Protein AF-A0A6A0GVE8-F1 (afdb_monomer)

Structure (mmCIF, N/CA/C/O backbone):
data_AF-A0A6A0GVE8-F1
#
_entry.id   AF-A0A6A0GVE8-F1
#
loop_
_atom_site.group_PDB
_atom_site.id
_atom_site.type_symbol
_atom_site.label_atom_id
_atom_site.label_alt_id
_atom_site.label_comp_id
_atom_site.label_asym_id
_atom_site.label_entity_id
_atom_site.label_seq_id
_atom_site.pdbx_PDB_ins_code
_atom_site.Cartn_x
_atom_site.Cartn_y
_atom_site.Cartn_z
_atom_site.occupancy
_atom_site.B_iso_or_equiv
_atom_site.auth_seq_id
_atom_site.auth_comp_id
_atom_site.auth_asym_id
_atom_site.auth_atom_id
_atom_site.pdbx_PDB_model_num
ATOM 1 N N . MET A 1 1 ? -10.430 -0.394 -21.146 1.00 63.50 1 MET A N 1
ATOM 2 C CA . MET A 1 1 ? -11.121 -1.539 -20.518 1.00 63.50 1 MET A CA 1
ATOM 3 C C . MET A 1 1 ? -11.151 -1.246 -19.034 1.00 63.50 1 MET A C 1
ATOM 5 O O . MET A 1 1 ? -10.110 -0.854 -18.523 1.00 63.50 1 MET A O 1
ATOM 9 N N . ASN A 1 2 ? -12.315 -1.314 -18.392 1.00 85.56 2 ASN A N 1
ATOM 10 C CA . ASN A 1 2 ? -12.407 -1.019 -16.963 1.00 85.56 2 ASN A CA 1
ATOM 11 C C . ASN A 1 2 ? -11.829 -2.184 -16.153 1.00 85.56 2 ASN A C 1
ATOM 13 O O . ASN A 1 2 ? -11.811 -3.325 -16.607 1.00 85.56 2 ASN A O 1
ATOM 17 N N . GLU A 1 3 ? -11.362 -1.884 -14.952 1.00 83.44 3 GLU A N 1
ATOM 18 C CA . GLU A 1 3 ? -10.812 -2.844 -13.987 1.00 83.44 3 GLU A CA 1
ATOM 19 C C . GLU A 1 3 ? -11.806 -3.939 -13.545 1.00 83.44 3 GLU A C 1
ATOM 21 O O . GLU A 1 3 ? -11.385 -5.018 -13.136 1.00 83.44 3 GLU A O 1
ATOM 26 N N . ASP A 1 4 ? -13.111 -3.698 -13.670 1.00 88.25 4 ASP A N 1
ATOM 27 C CA . ASP A 1 4 ? -14.199 -4.641 -13.383 1.00 88.25 4 ASP A CA 1
ATOM 28 C C . ASP A 1 4 ? -14.807 -5.275 -14.647 1.00 88.25 4 ASP A C 1
ATOM 30 O O . ASP A 1 4 ? -15.838 -5.945 -14.569 1.00 88.25 4 ASP A O 1
ATOM 34 N N . ASP A 1 5 ? -14.180 -5.097 -15.818 1.00 91.88 5 ASP A N 1
ATOM 35 C CA . ASP A 1 5 ? -14.651 -5.709 -17.061 1.00 91.88 5 ASP A CA 1
ATOM 36 C C . ASP A 1 5 ? -14.617 -7.245 -16.933 1.00 91.88 5 ASP A C 1
ATOM 38 O O . ASP A 1 5 ? -13.540 -7.818 -16.734 1.00 91.88 5 ASP A O 1
ATOM 42 N N . PRO A 1 6 ? -15.755 -7.948 -17.094 1.00 93.00 6 PRO A N 1
ATOM 43 C CA . PRO A 1 6 ? -15.806 -9.403 -16.968 1.00 93.00 6 PRO A CA 1
ATOM 44 C C . PRO A 1 6 ? -14.814 -10.131 -17.878 1.00 93.00 6 PRO A C 1
ATOM 46 O O . PRO A 1 6 ? -14.305 -11.185 -17.507 1.00 93.00 6 PRO A O 1
ATOM 49 N N . ARG A 1 7 ? -14.489 -9.563 -19.047 1.00 94.81 7 ARG A N 1
ATOM 50 C CA . ARG A 1 7 ? -13.516 -10.146 -19.982 1.00 94.81 7 ARG A CA 1
ATOM 51 C C . ARG A 1 7 ? -12.092 -10.053 -19.446 1.00 94.81 7 ARG A C 1
ATOM 53 O O . ARG A 1 7 ? -11.309 -10.972 -19.658 1.00 94.81 7 ARG A O 1
ATOM 60 N N . LEU A 1 8 ? -11.762 -8.962 -18.752 1.00 91.38 8 LEU A N 1
ATOM 61 C CA . LEU A 1 8 ? -10.472 -8.803 -18.084 1.00 91.38 8 LEU A CA 1
ATOM 62 C C . LEU A 1 8 ? -10.348 -9.782 -16.916 1.00 91.38 8 LEU A C 1
ATOM 64 O O . LEU A 1 8 ? -9.334 -10.461 -16.790 1.00 91.38 8 LEU A O 1
ATOM 68 N N . ILE A 1 9 ? -11.388 -9.869 -16.087 1.00 91.94 9 ILE A N 1
ATOM 69 C CA . ILE A 1 9 ? -11.420 -10.773 -14.933 1.00 91.94 9 ILE A CA 1
ATOM 70 C C . ILE A 1 9 ? -11.254 -12.222 -15.401 1.00 91.94 9 ILE A C 1
ATOM 72 O O . ILE A 1 9 ? -10.441 -12.961 -14.847 1.00 91.94 9 ILE A O 1
ATOM 76 N N . GLU A 1 10 ? -11.971 -12.614 -16.455 1.00 93.06 10 GLU A N 1
ATOM 77 C CA . GLU A 1 10 ? -11.865 -13.956 -17.024 1.00 93.06 10 GLU A CA 1
ATOM 78 C C . GLU A 1 10 ? -10.490 -14.210 -17.648 1.00 93.06 10 GLU A C 1
ATOM 80 O O . GLU A 1 10 ? -9.906 -15.273 -17.445 1.00 93.06 10 GLU A O 1
ATOM 85 N N . TYR A 1 11 ? -9.913 -13.216 -18.331 1.00 92.44 11 TYR A N 1
ATOM 86 C CA . TYR A 1 11 ? -8.548 -13.319 -18.841 1.00 92.44 11 TYR A CA 1
ATOM 87 C C . TYR A 1 11 ? -7.542 -13.570 -17.713 1.00 92.44 11 TYR A C 1
ATOM 89 O O . TYR A 1 11 ? -6.721 -14.479 -17.834 1.00 92.44 11 TYR A O 1
ATOM 97 N N . ILE A 1 12 ? -7.627 -12.811 -16.612 1.00 90.00 12 ILE A N 1
ATOM 98 C CA . ILE A 1 12 ? -6.753 -12.982 -15.443 1.00 90.00 12 ILE A CA 1
ATOM 99 C C . ILE A 1 12 ? -6.910 -14.392 -14.868 1.00 90.00 12 ILE A C 1
ATOM 101 O O . ILE A 1 12 ? -5.903 -15.072 -14.675 1.00 90.00 12 ILE A O 1
ATOM 105 N N . ARG A 1 13 ? -8.151 -14.855 -14.659 1.00 89.38 13 ARG A N 1
ATOM 106 C CA . ARG A 1 13 ? -8.445 -16.205 -14.143 1.00 89.38 13 ARG A CA 1
ATOM 107 C C . ARG A 1 13 ? -7.852 -17.321 -14.990 1.00 89.38 13 ARG A C 1
ATOM 109 O O . ARG A 1 13 ? -7.370 -18.301 -14.440 1.00 89.38 13 ARG A O 1
ATOM 116 N N . GLN A 1 14 ? -7.918 -17.179 -16.308 1.00 89.31 14 GLN A N 1
ATOM 117 C CA . GLN A 1 14 ? -7.516 -18.234 -17.234 1.00 89.31 14 GLN A CA 1
ATOM 118 C C . GLN A 1 14 ? -6.023 -18.207 -17.588 1.00 89.31 14 GLN A C 1
ATOM 120 O O . GLN A 1 14 ? -5.474 -19.247 -17.941 1.00 89.31 14 GLN A O 1
ATOM 125 N N . HIS A 1 15 ? -5.372 -17.038 -17.537 1.00 87.62 15 HIS A N 1
ATOM 126 C CA . HIS A 1 15 ? -4.042 -16.850 -18.138 1.00 87.62 15 HIS A CA 1
ATOM 127 C C . HIS A 1 15 ? -2.993 -16.231 -17.211 1.00 87.62 15 HIS A C 1
ATOM 129 O O . HIS A 1 15 ? -1.830 -16.162 -17.606 1.00 87.62 15 HIS A O 1
ATOM 135 N N . VAL A 1 16 ? -3.375 -15.723 -16.035 1.00 86.25 16 VAL A N 1
ATOM 136 C CA . VAL A 1 16 ? -2.458 -14.977 -15.154 1.00 86.25 16 VAL A CA 1
ATOM 137 C C . VAL A 1 16 ? -2.326 -15.635 -13.788 1.00 86.25 16 VAL A C 1
ATOM 139 O O . VAL A 1 16 ? -1.211 -15.784 -13.298 1.00 86.25 16 VAL A O 1
ATOM 142 N N . ILE A 1 17 ? -3.438 -16.033 -13.168 1.00 84.06 17 ILE A N 1
ATOM 143 C CA . ILE A 1 17 ? -3.407 -16.727 -11.877 1.00 84.06 17 ILE A CA 1
ATOM 144 C C . ILE A 1 17 ? -3.405 -18.243 -12.081 1.00 84.06 17 ILE A C 1
ATOM 146 O O . ILE A 1 17 ? -4.108 -18.771 -12.939 1.00 84.06 17 ILE A O 1
ATOM 150 N N . VAL A 1 18 ? -2.625 -18.943 -11.262 1.00 79.19 18 VAL A N 1
ATOM 151 C CA . VAL A 1 18 ? -2.614 -20.408 -11.185 1.00 79.19 18 VAL A CA 1
ATOM 152 C C . VAL A 1 18 ? -3.269 -20.795 -9.858 1.00 79.19 18 VAL A C 1
ATOM 154 O O . VAL A 1 18 ? -2.980 -20.149 -8.845 1.00 79.19 18 VAL A O 1
ATOM 157 N N . PRO A 1 19 ? -4.167 -21.798 -9.823 1.00 74.31 19 PRO A N 1
ATOM 158 C CA . PRO A 1 19 ? -4.738 -22.256 -8.564 1.00 74.31 19 PRO A CA 1
ATOM 159 C C . PRO A 1 19 ? -3.627 -22.701 -7.601 1.00 74.31 19 PRO A C 1
ATOM 161 O O . PRO A 1 19 ? -2.597 -23.217 -8.046 1.00 74.31 19 PRO A O 1
ATOM 164 N N . PRO A 1 20 ? -3.820 -22.517 -6.284 1.00 71.94 20 PRO A N 1
ATOM 165 C CA . PRO A 1 20 ? -2.853 -22.984 -5.305 1.00 71.94 20 PRO A CA 1
ATOM 166 C C . PRO A 1 20 ? -2.651 -24.494 -5.443 1.00 71.94 20 PRO A C 1
ATOM 168 O O . PRO A 1 20 ? -3.568 -25.228 -5.822 1.00 71.94 20 PRO A O 1
ATOM 171 N N . SER A 1 21 ? -1.444 -24.955 -5.114 1.00 76.94 21 SER A N 1
ATOM 172 C CA . SER A 1 21 ? -1.148 -26.385 -5.083 1.00 76.94 21 SER A CA 1
ATOM 173 C C . SER A 1 21 ? -2.124 -27.116 -4.160 1.00 76.94 21 SER A C 1
ATOM 175 O O . SER A 1 21 ? -2.452 -26.632 -3.076 1.00 76.94 21 SER A O 1
ATOM 177 N N . THR A 1 22 ? -2.569 -28.297 -4.582 1.00 82.38 22 THR A N 1
ATOM 178 C CA . THR A 1 22 ? -3.347 -29.210 -3.735 1.00 82.38 22 THR A CA 1
ATOM 179 C C . THR A 1 22 ? -2.470 -29.990 -2.759 1.00 82.38 22 THR A C 1
ATOM 181 O O . THR A 1 22 ? -2.993 -30.627 -1.847 1.00 82.38 22 THR A O 1
ATOM 184 N N . GLU A 1 23 ? -1.150 -29.961 -2.950 1.00 80.56 23 GLU A N 1
ATOM 185 C CA . GLU A 1 23 ? -0.201 -30.611 -2.053 1.00 80.56 23 GLU A CA 1
ATOM 186 C C . GLU A 1 23 ? -0.097 -29.866 -0.715 1.00 80.56 23 GLU A C 1
ATOM 188 O O . GLU A 1 23 ? -0.206 -28.635 -0.675 1.00 80.56 23 GLU A O 1
ATOM 193 N N . PRO A 1 24 ? 0.174 -30.576 0.395 1.00 73.19 24 PRO A N 1
ATOM 194 C CA . PRO A 1 24 ? 0.453 -29.936 1.670 1.00 73.19 24 PRO A CA 1
ATOM 195 C C . PRO A 1 24 ? 1.626 -28.960 1.549 1.00 73.19 24 PRO A C 1
ATOM 197 O O . PRO A 1 24 ? 2.700 -29.309 1.053 1.00 73.19 24 PRO A O 1
ATOM 200 N N . TYR A 1 25 ? 1.450 -27.739 2.055 1.00 61.31 25 TYR A N 1
ATOM 201 C CA . TYR A 1 25 ? 2.545 -26.780 2.128 1.00 61.31 25 TYR A CA 1
ATOM 202 C C . TYR A 1 25 ? 3.686 -27.352 2.983 1.00 61.31 25 TYR A C 1
ATOM 204 O O . TYR A 1 25 ? 3.530 -27.575 4.185 1.00 61.31 25 TYR A O 1
ATOM 212 N N . ASN A 1 26 ? 4.862 -27.556 2.386 1.00 63.25 26 ASN A N 1
ATOM 213 C CA . ASN A 1 26 ? 6.055 -27.980 3.115 1.00 63.25 26 ASN A CA 1
ATOM 214 C C . ASN A 1 26 ? 6.689 -26.780 3.845 1.00 63.25 26 ASN A C 1
ATOM 216 O O . ASN A 1 26 ? 7.700 -26.228 3.406 1.00 63.25 26 ASN A O 1
ATOM 220 N N . LEU A 1 27 ? 6.043 -26.326 4.926 1.00 61.88 27 LEU A N 1
ATOM 221 C CA . LEU A 1 27 ? 6.413 -25.144 5.726 1.00 61.88 27 LEU A CA 1
ATOM 222 C C . LEU A 1 27 ? 7.584 -25.370 6.705 1.00 61.88 27 LEU A C 1
ATOM 224 O O . LEU A 1 27 ? 7.927 -24.469 7.467 1.00 61.88 27 LEU A O 1
ATOM 228 N N . TYR A 1 28 ? 8.227 -26.542 6.683 1.00 54.41 28 TYR A N 1
ATOM 229 C CA . TYR A 1 28 ? 9.218 -26.946 7.691 1.00 54.41 28 TYR A CA 1
ATOM 230 C C . TYR A 1 28 ? 10.496 -26.090 7.728 1.00 54.41 28 TYR A C 1
ATOM 232 O O . TYR A 1 28 ? 11.111 -25.967 8.784 1.00 54.41 28 TYR A O 1
ATOM 240 N N . TYR A 1 29 ? 10.890 -25.476 6.608 1.00 51.97 29 TYR A N 1
ATOM 241 C CA . TYR A 1 29 ? 12.151 -24.728 6.497 1.00 51.97 29 TYR A CA 1
ATOM 242 C C . TYR A 1 29 ? 12.061 -23.247 6.916 1.00 51.97 29 TYR A C 1
ATOM 244 O O . TYR A 1 29 ? 13.090 -22.587 7.015 1.00 51.97 29 TYR A O 1
ATOM 252 N N . GLY A 1 30 ? 10.860 -22.724 7.199 1.00 49.97 30 GLY A N 1
ATOM 253 C CA . GLY A 1 30 ? 10.627 -21.284 7.399 1.00 49.97 30 GLY A CA 1
ATOM 254 C C . GLY A 1 30 ? 10.216 -20.853 8.808 1.00 49.97 30 GLY A C 1
ATOM 255 O O . GLY A 1 30 ? 10.004 -19.668 9.025 1.00 49.97 30 GLY A O 1
ATOM 256 N N . VAL A 1 31 ? 10.100 -21.771 9.776 1.00 52.31 31 VAL A N 1
ATOM 257 C CA . VAL A 1 31 ? 9.462 -21.484 11.084 1.00 52.31 31 VAL A CA 1
ATOM 258 C C . VAL A 1 31 ? 10.181 -20.385 11.891 1.00 52.31 31 VAL A C 1
ATOM 260 O O . VAL A 1 31 ? 9.562 -19.762 12.743 1.00 52.31 31 VAL A O 1
ATOM 263 N N . ASN A 1 32 ? 11.458 -20.099 11.601 1.00 54.12 32 ASN A N 1
ATOM 264 C CA . ASN A 1 32 ? 12.255 -19.081 12.303 1.00 54.12 32 ASN A CA 1
ATOM 265 C C . ASN A 1 32 ? 13.018 -18.119 11.371 1.00 54.12 32 ASN A C 1
ATOM 267 O O . ASN A 1 32 ? 13.915 -17.411 11.833 1.00 54.12 32 ASN A O 1
ATOM 271 N N . HIS A 1 33 ? 12.722 -18.109 10.070 1.00 58.03 33 HIS A N 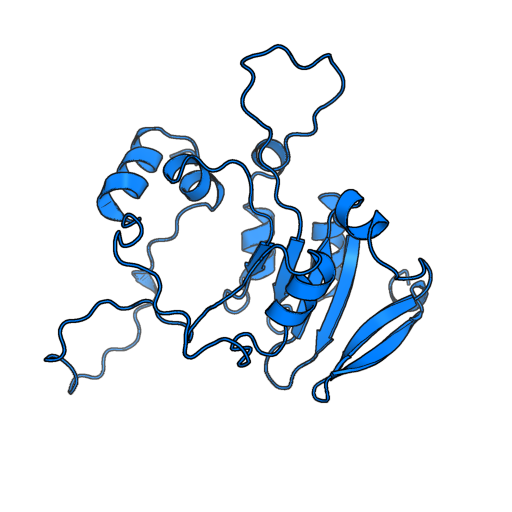1
ATOM 272 C CA . HIS A 1 33 ? 13.419 -17.246 9.117 1.00 58.03 33 HIS A CA 1
ATOM 273 C C . HIS A 1 33 ? 12.441 -16.233 8.534 1.00 58.03 33 HIS A C 1
ATOM 275 O O . HIS A 1 33 ? 11.507 -16.617 7.840 1.00 58.03 33 HIS A O 1
ATOM 281 N N . ASP A 1 34 ? 12.664 -14.953 8.842 1.00 57.09 34 ASP A N 1
ATOM 282 C CA . ASP A 1 34 ? 11.950 -13.841 8.221 1.00 57.09 34 ASP A CA 1
ATOM 283 C C . ASP A 1 34 ? 12.699 -13.416 6.948 1.00 57.09 34 ASP A C 1
ATOM 285 O O . ASP A 1 34 ? 13.815 -12.901 7.052 1.00 57.09 34 ASP A O 1
ATOM 289 N N . PRO A 1 35 ? 12.102 -13.630 5.769 1.00 60.34 35 PRO A N 1
ATOM 290 C CA . PRO A 1 35 ? 12.711 -13.362 4.472 1.00 60.34 35 PRO A CA 1
ATOM 291 C C . PRO A 1 35 ? 12.422 -11.943 3.957 1.00 60.34 35 PRO A C 1
ATOM 293 O O . PRO A 1 35 ? 12.909 -11.570 2.897 1.00 60.34 35 PRO A O 1
ATOM 296 N N . SER A 1 36 ? 11.614 -11.161 4.681 1.00 59.19 36 SER A N 1
ATOM 297 C CA . SER A 1 36 ? 11.093 -9.847 4.270 1.00 59.19 36 SER A CA 1
ATOM 298 C C . SER A 1 36 ? 11.803 -8.668 4.945 1.00 59.19 36 SER A C 1
ATOM 300 O O . SER A 1 36 ? 11.215 -7.607 5.132 1.00 59.19 36 SER A O 1
ATOM 302 N N . ASP A 1 37 ? 13.038 -8.891 5.403 1.00 65.81 37 ASP A N 1
ATOM 303 C CA . ASP A 1 37 ? 13.864 -7.899 6.111 1.00 65.81 37 ASP A CA 1
ATOM 304 C C . ASP A 1 37 ? 13.135 -7.191 7.286 1.00 65.81 37 ASP A C 1
ATOM 306 O O . ASP A 1 37 ? 13.382 -6.034 7.626 1.00 65.81 37 ASP A O 1
ATOM 310 N N . GLY A 1 38 ? 12.217 -7.893 7.966 1.00 61.31 38 GLY A N 1
ATOM 311 C CA . GLY A 1 38 ? 11.500 -7.383 9.140 1.00 61.31 38 GLY A CA 1
ATOM 312 C C . GLY A 1 38 ? 10.053 -6.950 8.911 1.00 61.31 38 GLY A C 1
ATOM 313 O O . GLY A 1 38 ? 9.351 -6.749 9.905 1.00 61.31 38 GLY A O 1
ATOM 314 N N . GLN A 1 39 ? 9.581 -6.834 7.664 1.00 66.19 39 GLN A N 1
ATOM 315 C CA . GLN A 1 39 ? 8.197 -6.436 7.371 1.00 66.19 39 GLN A CA 1
ATOM 316 C C . GLN A 1 39 ? 7.206 -7.437 7.980 1.00 66.19 39 GLN A C 1
ATOM 318 O O . GLN A 1 39 ? 6.334 -7.061 8.761 1.00 66.19 39 GLN A O 1
ATOM 323 N N . SER A 1 40 ? 7.402 -8.731 7.719 1.00 67.25 40 SER A N 1
ATOM 324 C CA . SER A 1 40 ? 6.522 -9.814 8.180 1.00 67.25 40 SER A CA 1
ATOM 325 C C . SER A 1 40 ? 6.430 -9.895 9.704 1.00 67.25 40 SER A C 1
ATOM 327 O O . SER A 1 40 ? 5.344 -10.114 10.231 1.00 67.25 40 SER A O 1
ATOM 329 N N . LYS A 1 41 ? 7.523 -9.631 10.437 1.00 69.94 41 LYS A N 1
ATOM 330 C CA . LYS A 1 41 ? 7.514 -9.627 11.914 1.00 69.94 41 LYS A CA 1
ATOM 331 C C . LYS A 1 41 ? 6.567 -8.586 12.498 1.00 69.94 41 LYS A C 1
ATOM 333 O O . LYS A 1 41 ? 5.850 -8.879 13.452 1.00 69.94 41 LYS A O 1
ATOM 338 N N . VAL A 1 42 ? 6.547 -7.382 11.927 1.00 68.19 42 VAL A N 1
ATOM 339 C CA . VAL A 1 42 ? 5.631 -6.322 12.373 1.00 68.19 42 VAL A CA 1
ATOM 340 C C . VAL A 1 42 ? 4.187 -6.753 12.185 1.00 68.19 42 VAL A C 1
ATOM 342 O O . VAL A 1 42 ? 3.350 -6.522 13.058 1.00 68.19 42 VAL A O 1
ATOM 345 N N . ILE A 1 43 ? 3.887 -7.374 11.045 1.00 68.12 43 ILE A N 1
ATOM 346 C CA . ILE A 1 43 ? 2.526 -7.798 10.733 1.00 68.12 43 ILE A CA 1
ATOM 347 C C . ILE A 1 43 ? 2.107 -8.977 11.607 1.00 68.12 43 ILE A C 1
ATOM 349 O O . ILE A 1 43 ? 0.982 -8.979 12.103 1.00 68.12 43 ILE A O 1
ATOM 353 N N . ASP A 1 44 ? 3.001 -9.930 11.869 1.00 67.69 44 ASP A N 1
ATOM 354 C CA . ASP A 1 44 ? 2.748 -11.040 12.791 1.00 67.69 44 ASP A CA 1
ATOM 355 C C . ASP A 1 44 ? 2.389 -10.530 14.196 1.00 67.69 44 ASP A C 1
ATOM 357 O O . ASP A 1 44 ? 1.440 -11.025 14.811 1.00 67.69 44 ASP A O 1
ATOM 361 N N . GLU A 1 45 ? 3.086 -9.502 14.695 1.00 66.56 45 GLU A N 1
ATOM 362 C CA . GLU A 1 45 ? 2.748 -8.847 15.964 1.00 66.56 45 GLU A CA 1
ATOM 363 C C . GLU A 1 45 ? 1.398 -8.117 15.898 1.00 66.56 45 GLU A C 1
ATOM 365 O O . GLU A 1 45 ? 0.566 -8.255 16.800 1.00 66.56 45 GLU A O 1
ATOM 370 N N . LEU A 1 46 ? 1.156 -7.362 14.822 1.00 63.91 46 LEU A N 1
ATOM 371 C CA . LEU A 1 46 ? -0.056 -6.563 14.629 1.00 63.91 46 LEU A CA 1
ATOM 372 C C . LEU A 1 46 ? -1.316 -7.433 14.497 1.00 63.91 46 LEU A C 1
ATOM 374 O O . LEU A 1 46 ? -2.377 -7.092 15.023 1.00 63.91 46 LEU A O 1
ATOM 378 N N . LEU A 1 47 ? -1.198 -8.571 13.815 1.00 64.31 47 LEU A N 1
ATOM 379 C CA . LEU A 1 47 ? -2.285 -9.517 13.568 1.00 64.31 47 LEU A CA 1
ATOM 380 C C . LEU A 1 47 ? -2.352 -10.624 14.632 1.00 64.31 47 LEU A C 1
ATOM 382 O O . LEU A 1 47 ? -3.134 -11.567 14.489 1.00 64.31 47 LEU A O 1
ATOM 386 N N . ASN A 1 48 ? -1.588 -10.501 15.726 1.00 61.56 48 ASN A N 1
ATOM 387 C CA . ASN A 1 48 ? -1.577 -11.430 16.858 1.00 61.56 48 ASN A CA 1
ATOM 388 C C . ASN A 1 48 ? -1.338 -12.888 16.412 1.00 61.56 48 ASN A C 1
ATOM 390 O O . ASN A 1 48 ? -2.077 -13.797 16.801 1.00 61.56 48 ASN A O 1
ATOM 394 N N . HIS A 1 49 ? -0.337 -13.091 15.552 1.00 55.50 49 HIS A N 1
ATOM 395 C CA . HIS A 1 49 ? 0.075 -14.383 14.991 1.00 55.50 49 HIS A CA 1
ATOM 396 C C . HIS A 1 49 ? -1.033 -15.145 14.241 1.00 55.50 49 HIS A C 1
ATOM 398 O O . HIS A 1 49 ? -0.970 -16.365 14.101 1.00 55.50 49 HIS A O 1
ATOM 404 N N . LYS A 1 50 ? -2.085 -14.450 13.785 1.00 41.06 50 LYS A N 1
ATOM 405 C CA . LYS A 1 50 ? -3.182 -15.066 13.016 1.00 41.06 50 LYS A CA 1
ATOM 406 C C . LYS A 1 50 ? -2.876 -15.207 11.532 1.00 41.06 50 LYS A C 1
ATOM 408 O O . LYS A 1 50 ? -3.588 -15.931 10.842 1.00 41.06 50 LYS A O 1
ATOM 413 N N . VAL A 1 51 ? -1.852 -14.512 11.051 1.00 40.88 51 VAL A N 1
ATOM 414 C CA . VAL A 1 51 ? -1.376 -14.607 9.677 1.00 40.88 51 VAL A CA 1
ATOM 415 C C . VAL A 1 51 ? 0.064 -15.088 9.731 1.00 40.88 51 VAL A C 1
ATOM 417 O O . VAL A 1 51 ? 0.807 -14.682 10.614 1.00 40.88 51 VAL A O 1
ATOM 420 N N . VAL A 1 52 ? 0.409 -16.020 8.848 1.00 39.16 52 VAL A N 1
ATOM 421 C CA . VAL A 1 52 ? 1.769 -16.535 8.684 1.00 39.16 52 VAL A CA 1
ATOM 422 C C . VAL A 1 52 ? 2.232 -16.053 7.321 1.00 39.16 52 VAL A C 1
ATOM 424 O O . VAL A 1 52 ? 1.753 -16.547 6.299 1.00 39.16 52 VAL A O 1
ATOM 427 N N . PHE A 1 53 ? 3.136 -15.078 7.292 1.00 38.06 53 PHE A N 1
ATOM 428 C CA . PHE A 1 53 ? 3.760 -14.641 6.048 1.00 38.06 53 PHE A CA 1
ATOM 429 C C . PHE A 1 53 ? 5.003 -15.489 5.795 1.00 38.06 53 PHE A C 1
ATOM 431 O O . PHE A 1 53 ? 6.004 -15.383 6.498 1.00 38.06 53 PHE A O 1
ATOM 438 N N . ARG A 1 54 ? 4.936 -16.362 4.786 1.00 42.75 54 ARG A N 1
ATOM 439 C CA . ARG A 1 54 ? 6.092 -17.113 4.287 1.00 42.75 54 ARG A CA 1
ATOM 440 C C . ARG A 1 54 ? 6.328 -16.727 2.835 1.00 42.75 54 ARG A C 1
ATOM 442 O O . ARG A 1 54 ? 5.497 -17.030 1.986 1.00 42.75 54 ARG A O 1
ATOM 449 N N . ASN A 1 55 ? 7.461 -16.098 2.557 1.00 39.72 55 ASN A N 1
ATOM 450 C CA . ASN A 1 55 ? 7.904 -15.805 1.198 1.00 39.72 55 ASN A CA 1
ATOM 451 C C . ASN A 1 55 ? 9.355 -16.273 1.031 1.00 39.72 55 ASN A C 1
ATOM 453 O O . ASN A 1 55 ? 10.204 -15.869 1.798 1.00 39.72 55 ASN A O 1
ATOM 457 N N . GLU A 1 56 ? 9.686 -17.126 0.072 1.00 39.28 56 GLU A N 1
ATOM 458 C CA . GLU A 1 56 ? 11.087 -17.496 -0.175 1.00 39.28 56 GLU A CA 1
ATOM 459 C C . GLU A 1 56 ? 11.582 -16.770 -1.431 1.00 39.28 56 GLU A C 1
ATOM 461 O O . GLU A 1 56 ? 11.379 -17.266 -2.531 1.00 39.28 56 GLU A O 1
ATOM 466 N N . ASN A 1 57 ? 12.258 -15.624 -1.254 1.00 42.09 57 ASN A N 1
ATOM 467 C CA . ASN A 1 57 ? 12.879 -14.800 -2.307 1.00 42.09 57 ASN A CA 1
ATOM 468 C C . ASN A 1 57 ? 11.943 -14.276 -3.430 1.00 42.09 57 ASN A C 1
ATOM 470 O O . ASN A 1 57 ? 10.906 -14.827 -3.774 1.00 42.09 57 ASN A O 1
ATOM 474 N N . ILE A 1 58 ? 12.348 -13.160 -4.039 1.00 44.72 58 ILE A N 1
ATOM 475 C CA . ILE A 1 58 ? 11.574 -12.295 -4.957 1.00 44.72 58 ILE A CA 1
ATOM 476 C C . ILE A 1 58 ? 11.275 -12.863 -6.368 1.00 44.72 58 ILE A C 1
ATOM 478 O O . ILE A 1 58 ? 11.097 -12.102 -7.318 1.00 44.72 58 ILE A O 1
ATOM 482 N N . ARG A 1 59 ? 11.191 -14.187 -6.560 1.00 39.12 59 ARG A N 1
ATOM 483 C CA . ARG A 1 59 ? 10.841 -14.770 -7.871 1.00 39.12 59 ARG A CA 1
ATOM 484 C C . ARG A 1 59 ? 10.075 -16.086 -7.734 1.00 39.12 59 ARG A C 1
ATOM 486 O O . ARG A 1 59 ? 10.644 -17.117 -7.394 1.00 39.12 59 ARG A O 1
ATOM 493 N N . GLY A 1 60 ? 8.777 -16.048 -8.029 1.00 32.91 60 GLY A N 1
ATOM 494 C CA . GLY A 1 60 ? 7.952 -17.243 -8.186 1.00 32.91 60 GLY A CA 1
ATOM 495 C C . GLY A 1 60 ? 8.122 -17.824 -9.584 1.00 32.91 60 GLY A C 1
ATOM 496 O O . GLY A 1 60 ? 7.352 -17.489 -10.476 1.00 32.91 60 GLY A O 1
ATOM 497 N N . ASP A 1 61 ? 9.114 -18.691 -9.761 1.00 32.75 61 ASP A N 1
ATOM 498 C CA . ASP A 1 61 ? 9.337 -19.417 -11.008 1.00 32.75 61 ASP A CA 1
ATOM 499 C C . ASP A 1 61 ? 9.146 -20.928 -10.783 1.00 32.75 61 ASP A C 1
ATOM 501 O O . ASP A 1 61 ? 9.900 -21.561 -10.043 1.00 32.75 61 ASP A O 1
ATOM 505 N N . ILE A 1 62 ? 8.157 -21.534 -11.448 1.00 28.58 62 ILE A N 1
ATOM 506 C CA . ILE A 1 62 ? 8.098 -22.993 -11.629 1.00 28.58 62 ILE A CA 1
ATOM 507 C C . ILE A 1 62 ? 8.803 -23.298 -12.955 1.00 28.58 62 ILE A C 1
ATOM 509 O O . ILE A 1 62 ? 8.174 -23.273 -14.011 1.00 28.58 62 ILE A O 1
ATOM 513 N N . PHE A 1 63 ? 10.107 -23.587 -12.914 1.00 33.09 63 PHE A N 1
ATOM 514 C CA . PHE A 1 63 ? 10.847 -24.083 -14.079 1.00 33.09 63 PHE A CA 1
ATOM 515 C C . PHE A 1 63 ? 11.325 -25.518 -13.875 1.00 33.09 63 PHE A C 1
ATOM 517 O O . PHE A 1 63 ? 11.869 -25.889 -12.834 1.00 33.09 63 PHE A O 1
ATOM 524 N N . HIS A 1 64 ? 11.155 -26.325 -14.922 1.00 27.64 64 HIS A N 1
ATOM 525 C CA . HIS A 1 64 ? 11.841 -27.601 -15.060 1.00 27.64 64 HIS A CA 1
ATOM 526 C C . HIS A 1 64 ? 13.347 -27.333 -15.226 1.00 27.64 64 HIS A C 1
ATOM 528 O O . HIS A 1 64 ? 13.757 -26.493 -16.023 1.00 27.64 64 HIS A O 1
ATOM 534 N N . SER A 1 65 ? 14.168 -28.045 -14.456 1.00 33.25 65 SER A N 1
ATOM 535 C CA . SER A 1 65 ? 15.570 -27.729 -14.140 1.00 33.25 65 SER A CA 1
ATOM 536 C C . SER A 1 65 ? 16.604 -27.898 -15.274 1.00 33.25 65 SER A C 1
ATOM 538 O O . SER A 1 65 ? 17.704 -28.379 -15.010 1.00 33.25 65 SER A O 1
ATOM 540 N N . HIS A 1 66 ? 16.290 -27.573 -16.529 1.00 34.53 66 HIS A N 1
ATOM 541 C CA . HIS A 1 66 ? 17.202 -27.818 -17.659 1.00 34.53 66 HIS A CA 1
ATOM 542 C C . HIS A 1 66 ? 17.407 -26.644 -18.622 1.00 34.53 66 HIS A C 1
ATOM 544 O O . HIS A 1 66 ? 17.891 -26.863 -19.724 1.00 34.53 66 HIS A O 1
ATOM 550 N N . GLU A 1 67 ? 17.141 -25.403 -18.221 1.00 38.84 67 GLU A N 1
ATOM 551 C CA . GLU A 1 67 ? 17.540 -24.238 -19.025 1.00 38.84 67 GLU A CA 1
ATOM 552 C C . GLU A 1 67 ? 18.086 -23.119 -18.141 1.00 38.84 67 GLU A C 1
ATOM 554 O O . GLU A 1 67 ? 17.458 -22.093 -17.909 1.00 38.84 67 GLU A O 1
ATOM 559 N N . TYR A 1 68 ? 19.295 -23.324 -17.629 1.00 38.53 68 TYR A N 1
ATOM 560 C CA . TYR A 1 68 ? 20.119 -22.226 -17.142 1.00 38.53 68 TYR A CA 1
ATOM 561 C C . TYR A 1 68 ? 21.527 -22.444 -17.666 1.00 38.53 68 TYR A C 1
ATOM 563 O O . TYR A 1 68 ? 22.229 -23.321 -17.184 1.00 38.53 68 TYR A O 1
ATOM 571 N N . TYR A 1 69 ? 21.880 -21.720 -18.725 1.00 38.19 69 TYR A N 1
ATOM 572 C CA . TYR A 1 69 ? 23.140 -20.998 -18.924 1.00 38.19 69 TYR A CA 1
ATOM 573 C C . TYR A 1 69 ? 23.166 -20.503 -20.377 1.00 38.19 69 TYR A C 1
ATOM 575 O O . TYR A 1 69 ? 22.848 -21.259 -21.289 1.00 38.19 69 TYR A O 1
ATOM 583 N N . TYR A 1 70 ? 23.582 -19.244 -20.562 1.00 38.03 70 TYR A N 1
ATOM 584 C CA . TYR A 1 70 ? 23.547 -18.450 -21.804 1.00 38.03 70 TYR A CA 1
ATOM 585 C C . TYR A 1 70 ? 22.119 -17.961 -22.121 1.00 38.03 70 TYR A C 1
ATOM 587 O O . TYR A 1 70 ? 21.206 -18.750 -22.281 1.00 38.03 70 TYR A O 1
ATOM 595 N N . ILE A 1 71 ? 21.811 -16.667 -22.209 1.00 39.25 71 ILE A N 1
ATOM 596 C CA . ILE A 1 71 ? 22.390 -15.645 -23.091 1.00 39.25 71 ILE A CA 1
ATOM 597 C C . ILE A 1 71 ? 22.039 -14.258 -22.506 1.00 39.25 71 ILE A C 1
ATOM 599 O O . ILE A 1 71 ? 20.952 -14.067 -21.964 1.00 39.25 71 ILE A O 1
ATOM 603 N N . GLY A 1 72 ? 22.944 -13.282 -22.630 1.00 42.84 72 GLY A N 1
ATOM 604 C CA . GLY A 1 72 ? 22.710 -11.892 -22.234 1.00 42.84 72 GLY A CA 1
ATOM 605 C C . GLY A 1 72 ? 21.632 -11.201 -23.072 1.00 42.84 72 GLY A C 1
ATOM 606 O O . GLY A 1 72 ? 21.923 -10.697 -24.154 1.00 42.84 72 GLY A O 1
ATOM 607 N N . TYR A 1 73 ? 20.414 -11.129 -22.540 1.00 43.00 73 TYR A N 1
ATOM 608 C CA . TYR A 1 73 ? 19.381 -10.211 -23.010 1.00 43.00 73 TYR A CA 1
ATOM 609 C C . TYR A 1 73 ? 19.345 -8.968 -22.107 1.00 43.00 73 TYR A C 1
ATOM 611 O O . TYR A 1 73 ? 19.383 -9.112 -20.883 1.00 43.00 73 TYR A O 1
ATOM 619 N N . PRO A 1 74 ? 19.268 -7.748 -22.669 1.00 40.34 74 PRO A N 1
ATOM 620 C CA . PRO A 1 74 ? 18.853 -6.589 -21.891 1.00 40.34 74 PRO A CA 1
ATOM 621 C C . PRO A 1 74 ? 17.441 -6.884 -21.374 1.00 40.34 74 PRO A C 1
ATOM 623 O O . PRO A 1 74 ? 16.596 -7.324 -22.153 1.00 40.34 74 PRO A O 1
ATOM 626 N N . TRP A 1 75 ? 17.197 -6.709 -20.073 1.00 43.03 75 TRP A N 1
ATOM 627 C CA . TRP A 1 75 ? 15.864 -6.851 -19.488 1.00 43.03 75 TRP A CA 1
ATOM 628 C C . TRP A 1 75 ? 14.936 -5.836 -20.149 1.00 43.03 75 TRP A C 1
ATOM 630 O O . TRP A 1 75 ? 14.878 -4.671 -19.759 1.00 43.03 75 TRP A O 1
ATOM 640 N N . ASP A 1 76 ? 14.254 -6.268 -21.202 1.00 43.66 76 ASP A N 1
ATOM 641 C CA . ASP A 1 76 ? 13.236 -5.485 -21.864 1.00 43.66 76 ASP A CA 1
ATOM 642 C C . ASP A 1 76 ? 12.009 -5.444 -20.948 1.00 43.66 76 ASP A C 1
ATOM 644 O O . ASP A 1 76 ? 11.080 -6.245 -21.049 1.00 43.66 76 ASP A O 1
ATOM 648 N N . LEU A 1 77 ? 12.032 -4.512 -19.994 1.00 46.56 77 LEU A N 1
ATOM 649 C CA . LEU A 1 77 ? 10.911 -4.204 -19.107 1.00 46.56 77 LEU A CA 1
ATOM 650 C C . LEU A 1 77 ? 9.653 -3.766 -19.889 1.00 46.56 77 LEU A C 1
ATOM 652 O O . LEU A 1 77 ? 8.591 -3.631 -19.285 1.00 46.56 77 LEU A O 1
ATOM 656 N N . SER A 1 78 ? 9.720 -3.592 -21.220 1.00 48.03 78 SER A N 1
ATOM 657 C CA . SER A 1 78 ? 8.556 -3.277 -22.059 1.00 48.03 78 SER A CA 1
ATOM 658 C C . SER A 1 78 ? 7.526 -4.414 -22.172 1.00 48.03 78 SER A C 1
ATOM 660 O O . SER A 1 78 ? 6.442 -4.198 -22.714 1.00 48.03 78 SER A O 1
ATOM 662 N N . ILE A 1 79 ? 7.811 -5.603 -21.620 1.00 53.06 79 ILE A N 1
ATOM 663 C CA . ILE A 1 79 ? 6.948 -6.796 -21.728 1.00 53.06 79 ILE A CA 1
ATOM 664 C C . ILE A 1 79 ? 6.246 -7.149 -20.394 1.00 53.06 79 ILE A C 1
ATOM 666 O O . ILE A 1 79 ? 5.537 -8.153 -20.302 1.00 53.06 79 ILE A O 1
ATOM 670 N N . ALA A 1 80 ? 6.372 -6.332 -19.342 1.00 60.50 80 ALA A N 1
ATOM 671 C CA . ALA A 1 80 ? 5.642 -6.580 -18.096 1.00 60.50 80 ALA A CA 1
ATOM 672 C C . ALA A 1 80 ? 4.129 -6.349 -18.289 1.00 60.50 80 ALA A C 1
ATOM 674 O O . ALA A 1 80 ? 3.667 -5.232 -18.529 1.00 60.50 80 ALA A O 1
ATOM 675 N N . LYS A 1 81 ? 3.328 -7.417 -18.180 1.00 71.44 81 LYS A N 1
ATOM 676 C CA . LYS A 1 81 ? 1.862 -7.315 -18.170 1.00 71.44 81 LYS A CA 1
ATOM 677 C C . LYS A 1 81 ? 1.391 -6.888 -16.780 1.00 71.44 81 LYS A C 1
ATOM 679 O O . LYS A 1 81 ? 1.335 -7.709 -15.870 1.00 71.44 81 LYS A O 1
ATOM 684 N N . CYS A 1 82 ? 1.019 -5.622 -16.633 1.00 79.38 82 CYS A N 1
ATOM 685 C CA . CYS A 1 82 ? 0.457 -5.095 -15.391 1.00 79.38 82 CYS A CA 1
ATOM 686 C C . CYS A 1 82 ? -1.075 -5.156 -15.413 1.00 79.38 82 CYS A C 1
ATOM 688 O O . CYS A 1 82 ? -1.707 -4.734 -16.383 1.00 79.38 82 CYS A O 1
ATOM 690 N N . PHE A 1 83 ? -1.672 -5.627 -14.320 1.00 86.62 83 PHE A N 1
ATOM 691 C CA . PHE A 1 83 ? -3.121 -5.626 -14.118 1.00 86.62 83 PHE A CA 1
ATOM 692 C C . PHE A 1 83 ? -3.471 -4.897 -12.816 1.00 86.62 83 PHE A C 1
ATOM 694 O O . PHE A 1 83 ? -2.701 -4.984 -11.857 1.00 86.62 83 PHE A O 1
ATOM 701 N N . PRO A 1 84 ? -4.613 -4.188 -12.748 1.00 89.25 84 PRO A N 1
ATOM 702 C CA . PRO A 1 84 ? -5.028 -3.520 -11.521 1.00 89.25 84 PRO A CA 1
ATOM 703 C C . PRO A 1 84 ? -5.222 -4.518 -10.377 1.00 89.25 84 PRO A C 1
ATOM 705 O O . PRO A 1 84 ? -5.816 -5.583 -10.565 1.00 89.25 84 PRO A O 1
ATOM 708 N N . LEU A 1 85 ? -4.802 -4.135 -9.168 1.00 86.81 85 LEU A N 1
ATOM 709 C CA . LEU A 1 85 ? -4.997 -4.936 -7.955 1.00 86.81 85 LEU A CA 1
ATOM 710 C C . LEU A 1 85 ? -6.470 -5.339 -7.774 1.00 86.81 85 LEU A C 1
ATOM 712 O O . LEU A 1 85 ? -6.769 -6.488 -7.468 1.00 86.81 85 LEU A O 1
ATOM 716 N N . TYR A 1 86 ? -7.402 -4.419 -8.031 1.00 88.69 86 TYR A N 1
ATOM 717 C CA . TYR A 1 86 ? -8.835 -4.699 -7.937 1.00 88.69 86 TYR A CA 1
ATOM 718 C C . TYR A 1 86 ? -9.289 -5.822 -8.882 1.00 88.69 86 TYR A C 1
ATOM 720 O O . TYR A 1 86 ? -10.035 -6.709 -8.467 1.00 88.69 86 TYR A O 1
ATOM 728 N N . SER A 1 87 ? -8.782 -5.854 -10.120 1.00 89.25 87 SER A N 1
ATOM 729 C CA . SER A 1 87 ? -9.076 -6.931 -11.072 1.00 89.25 87 SER A CA 1
ATOM 730 C C . SER A 1 87 ? -8.572 -8.287 -10.579 1.00 89.25 87 SER A C 1
ATOM 732 O O . SER A 1 87 ? -9.273 -9.286 -10.737 1.00 89.25 87 SER A O 1
ATOM 734 N N . PHE A 1 88 ? -7.393 -8.332 -9.946 1.00 88.25 88 PHE A N 1
ATOM 735 C CA . PHE A 1 88 ? -6.879 -9.561 -9.335 1.00 88.25 88 PHE A CA 1
ATOM 736 C C . PHE A 1 88 ? -7.772 -10.054 -8.202 1.00 88.25 88 PHE A C 1
ATOM 738 O O . PHE A 1 88 ? -8.090 -11.239 -8.145 1.00 88.25 88 PHE A O 1
ATOM 745 N N . LEU A 1 89 ? -8.212 -9.159 -7.320 1.00 86.81 89 LEU A N 1
ATOM 746 C CA . LEU A 1 89 ? -9.045 -9.543 -6.183 1.00 86.81 89 LEU A CA 1
ATOM 747 C C . LEU A 1 89 ? -10.419 -10.058 -6.646 1.00 86.81 89 LEU A C 1
ATOM 749 O O . LEU A 1 89 ? -10.890 -11.087 -6.160 1.00 86.81 89 LEU A O 1
ATOM 753 N N . LEU A 1 90 ? -11.005 -9.431 -7.675 1.00 88.44 90 LEU A N 1
ATOM 754 C CA . LEU A 1 90 ? -12.205 -9.937 -8.351 1.00 88.44 90 LEU A CA 1
ATOM 755 C C . LEU A 1 90 ? -11.976 -11.311 -9.002 1.00 88.44 90 LEU A C 1
ATOM 757 O O . LEU A 1 90 ? -12.823 -12.202 -8.890 1.00 88.44 90 LEU A O 1
ATOM 761 N N . ALA A 1 91 ? -10.838 -11.507 -9.671 1.00 88.31 91 ALA A N 1
ATOM 762 C CA . ALA A 1 91 ? -10.485 -12.780 -10.295 1.00 88.31 91 ALA A CA 1
ATOM 763 C C . ALA A 1 91 ? -10.332 -13.902 -9.257 1.00 88.31 91 ALA A C 1
ATOM 765 O O . ALA A 1 91 ? -10.874 -14.988 -9.460 1.00 88.31 91 ALA A O 1
ATOM 766 N N . LEU A 1 92 ? -9.689 -13.614 -8.126 1.00 85.31 92 LEU A N 1
ATOM 767 C CA . LEU A 1 92 ? -9.521 -14.535 -6.999 1.00 85.31 92 LEU A CA 1
ATOM 768 C C . LEU A 1 92 ? -10.819 -14.777 -6.212 1.00 85.31 92 LEU A C 1
ATOM 770 O O . LEU A 1 92 ? -10.886 -15.715 -5.424 1.00 85.31 92 LEU A O 1
ATOM 774 N N . GLY A 1 93 ? -11.842 -13.936 -6.396 1.00 84.62 93 GLY A N 1
ATOM 775 C CA . GLY A 1 93 ? -13.075 -14.000 -5.610 1.00 84.62 93 GLY A CA 1
ATOM 776 C C . GLY A 1 93 ? -12.863 -13.669 -4.130 1.00 84.62 93 GLY A C 1
ATOM 777 O O . GLY A 1 93 ? -13.694 -14.034 -3.301 1.00 84.62 93 GLY A O 1
ATOM 778 N N . THR A 1 94 ? -11.759 -12.994 -3.792 1.00 79.50 94 THR A N 1
ATOM 779 C CA . THR A 1 94 ? -11.476 -12.537 -2.429 1.00 79.50 94 THR A CA 1
ATOM 780 C C . THR A 1 94 ? -11.896 -11.087 -2.278 1.00 79.50 94 THR A C 1
ATOM 782 O O . THR A 1 94 ? -11.633 -10.266 -3.153 1.00 79.50 94 THR A O 1
ATOM 785 N N . THR A 1 95 ? -12.528 -10.759 -1.157 1.00 73.75 95 THR A N 1
ATOM 786 C CA . THR A 1 95 ? -12.853 -9.375 -0.804 1.00 73.75 95 THR A CA 1
ATOM 787 C C . THR A 1 95 ? -11.888 -8.818 0.238 1.00 73.75 95 THR A C 1
ATOM 789 O O . THR A 1 95 ? -11.787 -7.614 0.412 1.00 73.75 95 THR A O 1
ATOM 792 N N . THR A 1 96 ? -11.122 -9.654 0.931 1.00 74.00 96 THR A N 1
ATOM 793 C CA . THR A 1 96 ? -10.286 -9.211 2.052 1.00 74.00 96 THR A CA 1
ATOM 794 C C . THR A 1 96 ? -8.811 -9.426 1.763 1.00 74.00 96 THR A C 1
ATOM 796 O O . THR A 1 96 ? -8.402 -10.505 1.335 1.00 74.00 96 THR A O 1
ATOM 799 N N . VAL A 1 97 ? -8.019 -8.397 2.041 1.00 80.81 97 VAL A N 1
ATOM 800 C CA . VAL A 1 97 ? -6.560 -8.422 2.035 1.00 80.81 97 VAL A CA 1
ATOM 801 C C . VAL A 1 97 ? -6.103 -7.896 3.389 1.00 80.81 97 VAL A C 1
ATOM 803 O O . VAL A 1 97 ? -6.203 -6.707 3.675 1.00 80.81 97 VAL A O 1
ATOM 806 N N . ASP A 1 98 ? -5.625 -8.770 4.266 1.00 77.38 98 ASP A N 1
ATOM 807 C CA . ASP A 1 98 ? -5.217 -8.319 5.599 1.00 77.38 98 ASP A CA 1
ATOM 808 C C . ASP A 1 98 ? -3.891 -7.540 5.558 1.00 77.38 98 ASP A C 1
ATOM 810 O O . ASP A 1 98 ? -3.700 -6.588 6.320 1.00 77.38 98 ASP A O 1
ATOM 814 N N . PHE A 1 99 ? -3.017 -7.888 4.609 1.00 82.56 99 PHE A N 1
ATOM 815 C CA . PHE A 1 99 ? -1.714 -7.266 4.409 1.00 82.56 99 PHE A CA 1
ATOM 816 C C . PHE A 1 99 ? -1.344 -7.154 2.926 1.00 82.56 99 PHE A C 1
ATOM 818 O O . PHE A 1 99 ? -1.486 -8.119 2.175 1.00 82.56 99 PHE A O 1
ATOM 825 N N . LEU A 1 100 ? -0.833 -5.989 2.530 1.00 86.56 100 LEU A N 1
ATOM 826 C CA . LEU A 1 100 ? -0.235 -5.729 1.221 1.00 86.56 100 LEU A CA 1
ATOM 827 C C . LEU A 1 100 ? 1.157 -5.118 1.420 1.00 86.56 100 LEU A C 1
ATOM 829 O O . LEU A 1 100 ? 1.259 -4.004 1.927 1.00 86.56 100 LEU A O 1
ATOM 833 N N . SER A 1 101 ? 2.213 -5.817 1.006 1.00 88.00 101 SER A N 1
ATOM 834 C CA . SER A 1 101 ? 3.540 -5.206 0.863 1.00 88.00 101 SER A CA 1
ATOM 835 C C . SER A 1 101 ? 3.688 -4.660 -0.555 1.00 88.00 101 SER A C 1
ATOM 837 O O . SER A 1 101 ? 3.349 -5.354 -1.517 1.00 88.00 101 SER A O 1
ATOM 839 N N . LEU A 1 102 ? 4.114 -3.405 -0.676 1.00 86.50 102 LEU A N 1
ATOM 840 C CA . LEU A 1 102 ? 4.283 -2.699 -1.936 1.00 86.50 102 LEU A CA 1
ATOM 841 C C . LEU A 1 102 ? 5.726 -2.209 -2.064 1.00 86.50 102 LEU A C 1
ATOM 843 O O . LEU A 1 102 ? 6.115 -1.222 -1.441 1.00 86.50 102 LEU A O 1
ATOM 847 N N . ASP A 1 103 ? 6.451 -2.910 -2.923 1.00 82.81 103 ASP A N 1
ATOM 848 C CA . ASP A 1 103 ? 7.826 -2.660 -3.335 1.00 82.81 103 ASP A CA 1
ATOM 849 C C . ASP A 1 103 ? 7.843 -2.864 -4.858 1.00 82.81 103 ASP A C 1
ATOM 851 O O . ASP A 1 103 ? 7.693 -3.982 -5.363 1.00 82.81 103 ASP A O 1
ATOM 855 N N . VAL A 1 104 ? 7.801 -1.753 -5.596 1.00 78.81 104 VAL A N 1
ATOM 856 C CA . VAL A 1 104 ? 7.658 -1.723 -7.062 1.00 78.81 104 VAL A CA 1
ATOM 857 C C . VAL A 1 104 ? 8.656 -0.747 -7.680 1.00 78.81 104 VAL A C 1
ATOM 859 O O . VAL A 1 104 ? 8.367 -0.117 -8.705 1.00 78.81 104 VAL A O 1
ATOM 862 N N . GLU A 1 105 ? 9.826 -0.639 -7.052 1.00 76.31 105 GLU A N 1
ATOM 863 C CA . GLU A 1 105 ? 10.992 0.083 -7.548 1.00 76.31 105 GLU A CA 1
ATOM 864 C C . GLU A 1 105 ? 10.641 1.519 -7.979 1.00 76.31 105 GLU A C 1
ATOM 866 O O . GLU A 1 105 ? 10.792 1.900 -9.145 1.00 76.31 105 GLU A O 1
ATOM 871 N N . SER A 1 106 ? 10.193 2.350 -7.027 1.00 78.12 106 SER A N 1
ATOM 872 C CA . SER A 1 106 ? 9.882 3.795 -7.173 1.00 78.12 106 SER A CA 1
ATOM 873 C C . SER A 1 106 ? 8.483 4.145 -7.697 1.00 78.12 106 SER A C 1
ATOM 875 O O . SER A 1 106 ? 8.179 5.324 -7.920 1.00 78.12 106 SER A O 1
ATOM 877 N N . SER A 1 107 ? 7.628 3.156 -7.961 1.00 82.94 107 SER A N 1
ATOM 878 C CA . SER A 1 107 ? 6.277 3.379 -8.508 1.00 82.94 107 SER A CA 1
ATOM 879 C C . SER A 1 107 ? 5.164 3.329 -7.458 1.00 82.94 107 SER A C 1
ATOM 881 O O . SER A 1 107 ? 3.986 3.448 -7.806 1.00 82.94 107 SER A O 1
ATOM 883 N N . GLU A 1 108 ? 5.509 3.193 -6.179 1.00 88.50 108 GLU A N 1
ATOM 884 C CA . GLU A 1 108 ? 4.591 2.916 -5.073 1.00 88.50 108 GLU A CA 1
ATOM 885 C C . GLU A 1 108 ? 3.505 3.989 -4.982 1.00 88.50 108 GLU A C 1
ATOM 887 O O . GLU A 1 108 ? 2.311 3.684 -4.963 1.00 88.50 108 GLU A O 1
ATOM 892 N N . TYR A 1 109 ? 3.908 5.264 -5.019 1.00 88.38 109 TYR A N 1
ATOM 893 C CA . TYR A 1 109 ? 2.988 6.397 -4.937 1.00 88.38 109 TYR A CA 1
ATOM 894 C C . TYR A 1 109 ? 1.935 6.368 -6.057 1.00 88.38 109 TYR A C 1
ATOM 896 O O . TYR A 1 109 ? 0.735 6.504 -5.803 1.00 88.38 109 TYR A O 1
ATOM 904 N N . LYS A 1 110 ? 2.361 6.119 -7.301 1.00 88.06 110 LYS A N 1
ATOM 905 C CA . LYS A 1 110 ? 1.471 6.058 -8.473 1.00 88.06 110 LYS A CA 1
ATOM 906 C C . LYS A 1 110 ? 0.578 4.823 -8.455 1.00 88.06 110 LYS A C 1
ATOM 908 O O . LYS A 1 110 ? -0.598 4.921 -8.809 1.00 88.06 110 LYS A O 1
ATOM 913 N N . VAL A 1 111 ? 1.099 3.679 -8.007 1.00 88.31 111 VAL A N 1
ATOM 914 C CA . VAL A 1 111 ? 0.288 2.473 -7.802 1.00 88.31 111 VAL A CA 1
ATOM 915 C C . VAL A 1 111 ? -0.821 2.770 -6.798 1.00 88.31 111 VAL A C 1
ATOM 917 O O . VAL A 1 111 ? -1.988 2.567 -7.124 1.00 88.31 111 VAL A O 1
ATOM 920 N N . LEU A 1 112 ? -0.504 3.357 -5.641 1.00 91.44 112 LEU A N 1
ATOM 921 C CA . LEU A 1 112 ? -1.499 3.729 -4.629 1.00 91.44 112 LEU A CA 1
ATOM 922 C C . LEU A 1 112 ? -2.526 4.751 -5.140 1.00 91.44 112 LEU A C 1
ATOM 924 O O . LEU A 1 112 ? -3.694 4.685 -4.757 1.00 91.44 112 LEU A O 1
ATOM 928 N N . GLN A 1 113 ? -2.139 5.678 -6.020 1.00 90.56 113 GLN A N 1
ATOM 929 C CA . GLN A 1 113 ? -3.086 6.591 -6.673 1.00 90.56 113 GLN A CA 1
ATOM 930 C C . GLN A 1 113 ? -4.044 5.874 -7.632 1.00 90.56 113 GLN A C 1
ATOM 932 O O . GLN A 1 113 ? -5.193 6.295 -7.758 1.00 90.56 113 GLN A O 1
ATOM 937 N N . SER A 1 114 ? -3.583 4.810 -8.293 1.00 89.12 114 SER A N 1
ATOM 938 C CA . SER A 1 114 ? -4.382 4.042 -9.256 1.00 89.12 114 SER A CA 1
ATOM 939 C C . SER A 1 114 ? -5.415 3.120 -8.602 1.00 89.12 114 SER A C 1
ATOM 941 O O . SER A 1 114 ? -6.353 2.687 -9.266 1.00 89.12 114 SER A O 1
ATOM 943 N N . ILE A 1 115 ? -5.255 2.823 -7.308 1.00 88.44 115 ILE A N 1
ATOM 944 C CA . ILE A 1 115 ? -6.155 1.936 -6.575 1.00 88.44 115 ILE A CA 1
ATOM 945 C C . ILE A 1 115 ? -7.550 2.587 -6.469 1.00 88.44 115 ILE A C 1
ATOM 947 O O . ILE A 1 115 ? -7.668 3.704 -5.950 1.00 88.44 115 ILE A O 1
ATOM 951 N N . PRO A 1 116 ? -8.627 1.895 -6.892 1.00 88.31 116 PRO A N 1
ATOM 952 C CA . PRO A 1 116 ? -10.001 2.374 -6.755 1.00 88.31 116 PRO A CA 1
ATOM 953 C C . PRO A 1 116 ? -10.479 2.207 -5.305 1.00 88.31 116 PRO A C 1
ATOM 955 O O . PRO A 1 116 ? -11.243 1.303 -4.965 1.00 88.31 116 PRO A O 1
ATOM 958 N N . TRP A 1 117 ? -9.976 3.053 -4.403 1.00 86.06 117 TRP A N 1
ATOM 959 C CA . TRP A 1 117 ? -10.230 2.959 -2.959 1.00 86.06 117 TRP A CA 1
ATOM 960 C C . TRP A 1 117 ? -11.719 2.986 -2.592 1.00 86.06 117 TRP A C 1
ATOM 962 O O . TRP A 1 117 ? -12.111 2.424 -1.580 1.00 86.06 117 TRP A O 1
ATOM 972 N N . ASP A 1 118 ? -12.562 3.613 -3.407 1.00 82.88 118 ASP A N 1
ATOM 973 C CA . ASP A 1 118 ? -14.018 3.619 -3.249 1.00 82.88 118 ASP A CA 1
ATOM 974 C C . ASP A 1 118 ? -14.659 2.243 -3.488 1.00 82.88 118 ASP A C 1
ATOM 976 O O . ASP A 1 118 ? -15.675 1.927 -2.867 1.00 82.88 118 ASP A O 1
ATOM 980 N N . LYS A 1 119 ? -14.047 1.413 -4.340 1.00 80.50 119 LYS A N 1
ATOM 981 C CA . LYS A 1 119 ? -14.461 0.027 -4.595 1.00 80.50 119 LYS A CA 1
ATOM 982 C C . LYS A 1 119 ? -13.789 -0.972 -3.655 1.00 80.50 119 LYS A C 1
ATOM 984 O O . LYS A 1 119 ? -14.372 -2.013 -3.360 1.00 80.50 119 LYS A O 1
ATOM 989 N N . LEU A 1 120 ? -12.572 -0.659 -3.205 1.00 76.06 120 LEU A N 1
ATOM 990 C CA . LEU A 1 120 ? -11.747 -1.533 -2.366 1.00 76.06 120 LEU A CA 1
ATOM 991 C C . LEU A 1 120 ? -11.916 -1.338 -0.865 1.00 76.06 120 LEU A C 1
ATOM 993 O O . LEU A 1 120 ? -11.666 -2.268 -0.115 1.00 76.06 120 LEU A O 1
ATOM 997 N N . ASP A 1 121 ? -12.339 -0.163 -0.423 1.00 67.06 121 ASP A N 1
ATOM 998 C CA . ASP A 1 121 ? -12.730 0.093 0.954 1.00 67.06 121 ASP A CA 1
ATOM 999 C C . ASP A 1 121 ? -14.203 0.478 0.929 1.00 67.06 121 ASP A C 1
ATOM 1001 O O . ASP A 1 121 ? -14.567 1.657 1.028 1.00 67.06 121 ASP A O 1
ATOM 1005 N N . ILE A 1 122 ? -15.079 -0.523 0.802 1.00 52.69 122 ILE A N 1
ATOM 1006 C CA . ILE A 1 122 ? -16.512 -0.291 0.974 1.00 52.69 122 ILE A CA 1
ATOM 1007 C C . ILE A 1 122 ? -16.741 -0.049 2.474 1.00 52.69 122 ILE A C 1
ATOM 1009 O O . ILE A 1 122 ? -17.085 -0.920 3.268 1.00 52.69 122 ILE A O 1
ATOM 1013 N N . LYS A 1 123 ? -16.538 1.216 2.853 1.00 45.28 123 LYS A N 1
ATOM 1014 C CA . LYS A 1 123 ? -17.394 1.977 3.756 1.00 45.28 123 LYS A CA 1
ATOM 1015 C C . LYS A 1 123 ? -18.764 1.327 3.884 1.00 45.28 123 LYS A C 1
ATOM 1017 O O . LYS A 1 123 ? -19.596 1.666 3.049 1.00 45.28 123 LYS A O 1
ATOM 1022 N N . VAL A 1 124 ? -19.049 0.479 4.879 1.00 41.09 124 VAL A N 1
ATOM 1023 C CA . VAL A 1 124 ? -20.441 0.253 5.305 1.00 41.09 124 VAL A CA 1
ATOM 1024 C C . VAL A 1 124 ? -20.930 1.607 5.812 1.00 41.09 124 VAL A C 1
ATOM 1026 O O . VAL A 1 124 ? -20.855 1.935 6.993 1.00 41.09 124 VAL A O 1
ATOM 1029 N N . LYS A 1 125 ? -21.326 2.477 4.883 1.00 34.75 125 LYS A N 1
ATOM 1030 C CA . LYS A 1 125 ? -21.998 3.728 5.172 1.00 34.75 125 LYS A CA 1
ATOM 1031 C C . LYS A 1 125 ? -23.400 3.307 5.577 1.00 34.75 125 LYS A C 1
ATOM 1033 O O . LYS A 1 125 ? -24.227 3.053 4.718 1.00 34.75 125 LYS A O 1
ATOM 1038 N N . ASN A 1 126 ? -23.595 3.140 6.883 1.00 37.62 126 ASN A N 1
ATOM 1039 C CA . ASN A 1 126 ? -24.871 3.134 7.593 1.00 37.62 126 ASN A CA 1
ATOM 1040 C C . ASN A 1 126 ? -26.100 2.743 6.754 1.00 37.62 126 ASN A C 1
ATOM 1042 O O . ASN A 1 126 ? -26.772 3.628 6.247 1.00 37.62 126 ASN A O 1
ATOM 1046 N N . THR A 1 127 ? -26.436 1.456 6.701 1.00 34.19 127 THR A N 1
ATOM 1047 C CA . THR A 1 127 ? -27.819 0.953 6.821 1.00 34.19 127 THR A CA 1
ATOM 1048 C C . THR A 1 127 ? -27.760 -0.567 6.920 1.00 34.19 127 THR A C 1
ATOM 1050 O O . THR A 1 127 ? -27.064 -1.198 6.134 1.00 34.19 127 THR A O 1
ATOM 1053 N N . SER A 1 128 ? -28.448 -1.121 7.918 1.00 43.03 128 SER A N 1
ATOM 1054 C CA . SER A 1 128 ? -28.717 -2.539 8.185 1.00 43.03 128 SER A CA 1
ATOM 1055 C C . SER A 1 128 ? -28.287 -3.513 7.082 1.00 43.03 128 SER A C 1
ATOM 1057 O O . SER A 1 128 ? -28.891 -3.549 6.011 1.00 43.03 128 SER A O 1
ATOM 1059 N N . ALA A 1 129 ? -27.263 -4.321 7.362 1.00 41.81 129 ALA A N 1
ATOM 1060 C CA . ALA A 1 129 ? -26.822 -5.389 6.474 1.00 41.81 129 ALA A CA 1
ATOM 1061 C C . ALA A 1 129 ? -27.999 -6.330 6.161 1.00 41.81 129 ALA A C 1
ATOM 1063 O O . ALA A 1 129 ? -28.523 -7.011 7.042 1.00 41.81 129 ALA A O 1
ATOM 1064 N N . VAL A 1 130 ? -28.427 -6.340 4.899 1.00 39.56 130 VAL A N 1
ATOM 1065 C CA . VAL A 1 130 ? -29.377 -7.319 4.367 1.00 39.56 130 VAL A CA 1
ATOM 1066 C C . VAL A 1 130 ? -28.577 -8.563 3.991 1.00 39.56 130 VAL A C 1
ATOM 1068 O O . VAL A 1 130 ? -27.570 -8.469 3.288 1.00 39.56 130 VAL A O 1
ATOM 1071 N N . PHE A 1 131 ? -29.019 -9.724 4.472 1.00 33.53 131 PHE A N 1
ATOM 1072 C CA . PHE A 1 131 ? -28.466 -11.031 4.112 1.00 33.53 131 PHE A CA 1
ATOM 1073 C C . PHE A 1 131 ? -28.416 -11.156 2.575 1.00 33.53 131 PHE A C 1
ATOM 1075 O O . PHE A 1 131 ? -29.459 -11.105 1.926 1.00 33.53 131 PHE A O 1
ATOM 1082 N N . GLY A 1 132 ? -27.214 -11.263 1.996 1.00 43.22 132 GLY A N 1
ATOM 1083 C CA . GLY A 1 132 ? -26.999 -11.350 0.542 1.00 43.22 132 GLY A CA 1
ATOM 1084 C C . GLY A 1 132 ? -26.239 -10.185 -0.111 1.00 43.22 132 GLY A C 1
ATOM 1085 O O . GLY A 1 132 ? -25.999 -10.244 -1.312 1.00 43.22 132 GLY A O 1
ATOM 1086 N N . GLN A 1 133 ? -25.830 -9.148 0.633 1.00 46.72 133 GLN A N 1
ATOM 1087 C CA . GLN A 1 133 ? -24.905 -8.128 0.112 1.00 46.72 133 GLN A CA 1
ATOM 1088 C C . GLN A 1 133 ? -23.444 -8.599 0.182 1.00 46.72 133 GLN A C 1
ATOM 1090 O O . GLN A 1 133 ? -22.984 -9.059 1.227 1.00 46.72 133 GLN A O 1
ATOM 1095 N N . THR A 1 134 ? -22.730 -8.465 -0.941 1.00 47.66 134 THR A N 1
ATOM 1096 C CA . THR A 1 134 ? -21.286 -8.691 -1.096 1.00 47.66 134 THR A CA 1
ATOM 1097 C C . THR A 1 134 ? -20.525 -8.033 0.050 1.00 47.66 134 THR A C 1
ATOM 1099 O O . THR A 1 134 ? -20.708 -6.841 0.305 1.00 47.66 134 THR A O 1
ATOM 1102 N N . LEU A 1 135 ? -19.691 -8.805 0.755 1.00 52.22 135 LEU A N 1
ATOM 1103 C CA . LEU A 1 135 ? -18.849 -8.255 1.812 1.00 52.22 135 LEU A CA 1
ATOM 1104 C C . LEU A 1 135 ? -17.996 -7.121 1.233 1.00 52.22 135 LEU A C 1
ATOM 1106 O O . LEU A 1 135 ? -17.487 -7.257 0.116 1.00 52.22 135 LEU A O 1
ATOM 1110 N N . PRO A 1 136 ? -17.851 -6.004 1.963 1.00 60.38 136 PRO A N 1
ATOM 1111 C CA . PRO A 1 136 ? -17.011 -4.919 1.509 1.00 60.38 136 PRO A CA 1
ATOM 1112 C C . PRO A 1 136 ? -15.601 -5.441 1.260 1.00 60.38 136 PRO A C 1
ATOM 1114 O O . PRO A 1 136 ? -15.092 -6.252 2.044 1.00 60.38 136 PRO A O 1
ATOM 1117 N N . PHE A 1 137 ? -14.969 -4.968 0.185 1.00 63.00 137 PHE A N 1
ATOM 1118 C CA . PHE A 1 137 ? -13.539 -5.172 0.078 1.00 63.00 137 PHE A CA 1
ATOM 1119 C C . PHE A 1 137 ? -12.857 -4.511 1.287 1.00 63.00 137 PHE A C 1
ATOM 1121 O O . PHE A 1 137 ? -13.333 -3.478 1.777 1.00 63.00 137 PHE A O 1
ATOM 1128 N N . ARG A 1 138 ? -11.813 -5.146 1.826 1.00 72.88 138 ARG A N 1
ATOM 1129 C CA . ARG A 1 138 ? -11.122 -4.656 3.022 1.00 72.88 138 ARG A CA 1
ATOM 1130 C C . ARG A 1 138 ? -9.623 -4.869 2.904 1.00 72.88 138 ARG A C 1
ATOM 1132 O O . ARG A 1 138 ? -9.182 -6.013 2.956 1.00 72.88 138 ARG A O 1
ATOM 1139 N N . LEU A 1 139 ? -8.867 -3.776 2.807 1.00 73.44 139 LEU A N 1
ATOM 1140 C CA . LEU A 1 139 ? -7.414 -3.767 2.969 1.00 73.44 139 LEU A CA 1
ATOM 1141 C C . LEU A 1 139 ? -7.063 -3.137 4.322 1.00 73.44 139 LEU A C 1
ATOM 1143 O O . LEU A 1 139 ? -7.419 -1.988 4.584 1.00 73.44 139 LEU A O 1
ATOM 1147 N N . THR A 1 140 ? -6.430 -3.889 5.226 1.00 81.19 140 THR A N 1
ATOM 1148 C CA . THR A 1 140 ? -6.255 -3.419 6.616 1.00 81.19 140 THR A CA 1
ATOM 1149 C C . THR A 1 140 ? -4.862 -2.935 6.964 1.00 81.19 140 THR A C 1
ATOM 1151 O O . THR A 1 140 ? -4.723 -2.072 7.837 1.00 81.19 140 THR A O 1
ATOM 1154 N N . THR A 1 141 ? -3.830 -3.480 6.327 1.00 84.19 141 THR A N 1
ATOM 1155 C CA . THR A 1 141 ? -2.440 -3.129 6.614 1.00 84.19 141 THR A CA 1
ATOM 1156 C C . THR A 1 141 ? -1.621 -3.086 5.335 1.00 84.19 141 THR A C 1
ATOM 1158 O O . THR A 1 141 ? -1.767 -3.952 4.476 1.00 84.19 141 THR A O 1
ATOM 1161 N N . LEU A 1 142 ? -0.771 -2.069 5.205 1.00 90.06 142 LEU A N 1
ATOM 1162 C CA . LEU A 1 142 ? 0.174 -1.943 4.106 1.00 90.06 142 LEU A CA 1
ATOM 1163 C C . LEU A 1 142 ? 1.590 -1.746 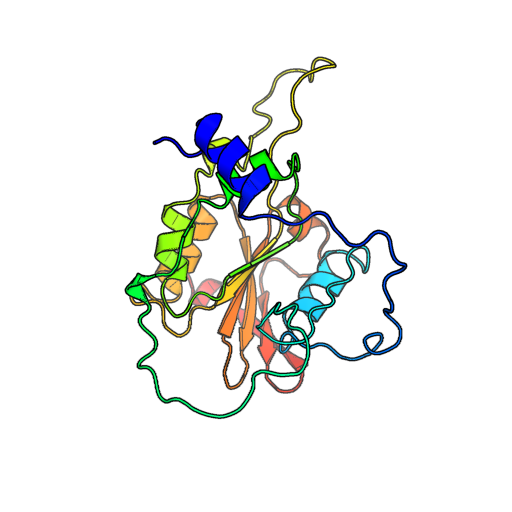4.637 1.00 90.06 142 LEU A C 1
ATOM 1165 O O . LEU A 1 142 ? 1.773 -0.988 5.587 1.00 90.06 142 LEU A O 1
ATOM 1169 N N . SER A 1 143 ? 2.560 -2.384 3.990 1.00 91.00 143 SER A N 1
ATOM 1170 C CA . SER A 1 143 ? 3.972 -1.988 4.012 1.00 91.00 143 SER A CA 1
ATOM 1171 C C . SER A 1 143 ? 4.260 -1.319 2.681 1.00 91.00 143 SER A C 1
ATOM 1173 O O . SER A 1 143 ? 3.889 -1.874 1.649 1.00 91.00 143 SER A O 1
ATOM 1175 N N . VAL A 1 144 ? 4.821 -0.115 2.683 1.00 89.69 144 VAL A N 1
ATOM 1176 C CA . VAL A 1 144 ? 5.118 0.606 1.442 1.00 89.69 144 VAL A CA 1
ATOM 1177 C C . VAL A 1 144 ? 6.533 1.139 1.503 1.00 89.69 144 VAL A C 1
ATOM 1179 O O . VAL A 1 144 ? 6.827 1.973 2.367 1.00 89.69 144 VAL A O 1
ATOM 1182 N N . GLU A 1 145 ? 7.376 0.702 0.574 1.00 87.81 145 GLU A N 1
ATOM 1183 C CA . GLU A 1 145 ? 8.718 1.250 0.446 1.00 87.81 145 GLU A CA 1
ATOM 1184 C C . GLU A 1 145 ? 8.661 2.714 -0.025 1.00 87.81 145 GLU A C 1
ATOM 1186 O O . GLU A 1 145 ? 7.855 3.088 -0.878 1.00 87.81 145 GLU A O 1
ATOM 1191 N N . TYR A 1 146 ? 9.495 3.582 0.555 1.00 85.56 146 TYR A N 1
ATOM 1192 C CA . TYR A 1 146 ? 9.523 5.006 0.199 1.00 85.56 146 TYR A CA 1
ATOM 1193 C C . TYR A 1 146 ? 10.890 5.530 -0.258 1.00 85.56 146 TYR A C 1
ATOM 1195 O O . TYR A 1 146 ? 11.001 6.715 -0.580 1.00 85.56 146 TYR A O 1
ATOM 1203 N N . ASN A 1 147 ? 11.939 4.706 -0.280 1.00 78.12 147 ASN A N 1
ATOM 1204 C CA . ASN A 1 147 ? 13.301 5.178 -0.556 1.00 78.12 147 ASN A CA 1
ATOM 1205 C C . ASN A 1 147 ? 13.452 5.872 -1.908 1.00 78.12 147 ASN A C 1
ATOM 1207 O O . ASN A 1 147 ? 14.213 6.834 -2.027 1.00 78.12 147 ASN A O 1
ATOM 1211 N N . LEU A 1 148 ? 12.734 5.383 -2.915 1.00 77.31 148 LEU A N 1
ATOM 1212 C CA . LEU A 1 148 ? 12.942 5.785 -4.299 1.00 77.31 148 LEU A CA 1
ATOM 1213 C C . LEU A 1 148 ? 11.758 6.555 -4.899 1.00 77.31 148 LEU A C 1
ATOM 1215 O O . LEU A 1 148 ? 11.837 6.984 -6.049 1.00 77.31 148 LEU A O 1
ATOM 1219 N N . ILE A 1 149 ? 10.686 6.804 -4.134 1.00 80.88 149 ILE A N 1
ATOM 1220 C CA . ILE A 1 149 ? 9.545 7.574 -4.650 1.00 80.88 149 ILE A CA 1
ATOM 1221 C C . ILE A 1 149 ? 9.933 9.046 -4.892 1.00 80.88 149 ILE A C 1
ATOM 1223 O O . ILE A 1 149 ? 10.359 9.735 -3.959 1.00 80.88 149 ILE A O 1
ATOM 1227 N N . PRO A 1 150 ? 9.746 9.588 -6.112 1.00 82.94 150 PRO A N 1
ATOM 1228 C CA . PRO A 1 150 ? 10.060 10.988 -6.408 1.00 82.94 150 PRO A CA 1
ATOM 1229 C C . PRO A 1 150 ? 9.260 11.994 -5.571 1.00 82.94 150 PRO A C 1
ATOM 1231 O O . PRO A 1 150 ? 9.734 13.096 -5.301 1.00 82.94 150 PRO A O 1
ATOM 1234 N N . GLU A 1 151 ? 8.040 11.632 -5.169 1.00 89.25 151 GLU A N 1
ATOM 1235 C CA . GLU A 1 151 ? 7.143 12.468 -4.367 1.00 89.25 151 GLU A CA 1
ATOM 1236 C C . GLU A 1 151 ? 7.594 12.587 -2.900 1.00 89.25 151 GLU A C 1
ATOM 1238 O O . GLU A 1 151 ? 7.231 13.540 -2.207 1.00 89.25 151 GLU A O 1
ATOM 1243 N N . GLY A 1 152 ? 8.412 11.639 -2.435 1.00 87.31 152 GLY A N 1
ATOM 1244 C CA . GLY A 1 152 ? 8.982 11.615 -1.095 1.00 87.31 152 GLY A CA 1
ATOM 1245 C C . GLY A 1 152 ? 8.031 11.148 0.014 1.00 87.31 152 GLY A C 1
ATOM 1246 O O . GLY A 1 152 ? 6.808 11.058 -0.127 1.00 87.31 152 GLY A O 1
ATOM 1247 N N . LYS A 1 153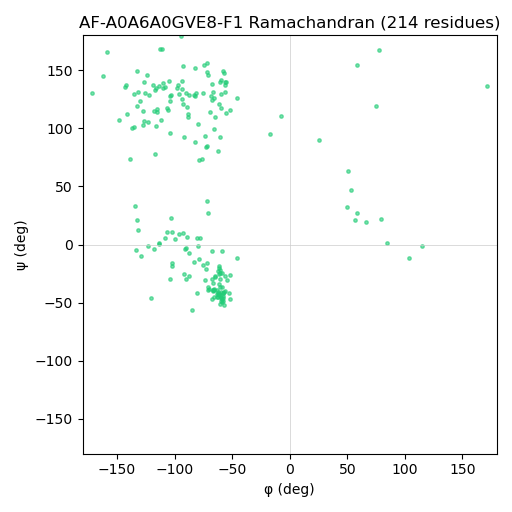 ? 8.631 10.876 1.180 1.00 89.69 153 LYS A N 1
ATOM 1248 C CA . LYS A 1 153 ? 7.955 10.332 2.368 1.00 89.69 153 LYS A CA 1
ATOM 1249 C C . LYS A 1 153 ? 6.697 11.115 2.804 1.00 89.69 153 LYS A C 1
ATOM 1251 O O . LYS A 1 153 ? 5.674 10.473 3.052 1.00 89.69 153 LYS A O 1
ATOM 1256 N N . PRO A 1 154 ? 6.707 12.465 2.900 1.00 90.81 154 PRO A N 1
ATOM 1257 C CA . PRO A 1 154 ? 5.533 13.216 3.358 1.00 90.81 154 PRO A CA 1
ATOM 1258 C C . PRO A 1 154 ? 4.321 13.051 2.436 1.00 90.81 154 PRO A C 1
ATOM 1260 O O . PRO A 1 154 ? 3.216 12.810 2.916 1.00 90.81 154 PRO A O 1
ATOM 1263 N N . ALA A 1 155 ? 4.535 13.087 1.117 1.00 91.44 155 ALA A N 1
ATOM 1264 C CA . ALA A 1 155 ? 3.462 12.937 0.141 1.00 91.44 155 ALA A CA 1
ATOM 1265 C C . ALA A 1 155 ? 2.791 11.561 0.243 1.00 91.44 155 ALA A C 1
ATOM 1267 O O . ALA A 1 155 ? 1.563 11.466 0.190 1.00 91.44 155 ALA A O 1
ATOM 1268 N N . LEU A 1 156 ? 3.581 10.499 0.433 1.00 91.88 156 LEU A N 1
ATOM 1269 C CA . LEU A 1 156 ? 3.067 9.146 0.641 1.00 91.88 156 LEU A CA 1
ATOM 1270 C C . LEU A 1 156 ? 2.221 9.045 1.920 1.00 91.88 156 LEU A C 1
ATOM 1272 O O . LEU A 1 156 ? 1.118 8.493 1.893 1.00 91.88 156 LEU A O 1
ATOM 1276 N N . ILE A 1 157 ? 2.697 9.625 3.026 1.00 91.69 157 ILE A N 1
ATOM 1277 C CA . ILE A 1 157 ? 1.945 9.669 4.287 1.00 91.69 157 ILE A CA 1
ATOM 1278 C C . ILE A 1 157 ? 0.610 10.397 4.097 1.00 91.69 157 ILE A C 1
ATOM 1280 O O . ILE A 1 157 ? -0.427 9.899 4.542 1.00 91.69 157 ILE A O 1
ATOM 1284 N 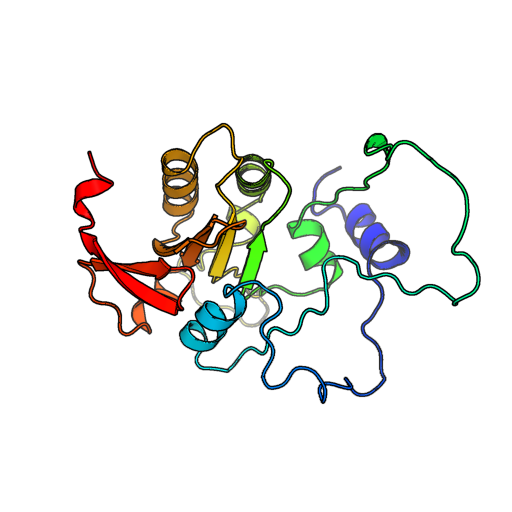N . ASP A 1 158 ? 0.616 11.552 3.435 1.00 93.12 158 ASP A N 1
ATOM 1285 C CA . ASP A 1 158 ? -0.589 12.353 3.213 1.00 93.12 158 ASP A CA 1
ATOM 1286 C C . ASP A 1 158 ? -1.588 11.648 2.294 1.00 93.12 158 ASP A C 1
ATOM 1288 O O . ASP A 1 158 ? -2.792 11.635 2.579 1.00 93.12 158 ASP A O 1
ATOM 1292 N N . LEU A 1 159 ? -1.101 10.980 1.243 1.00 93.69 159 LEU A N 1
ATOM 1293 C CA . LEU A 1 159 ? -1.927 10.140 0.382 1.00 93.69 159 LEU A CA 1
ATOM 1294 C C . LEU A 1 159 ? -2.631 9.062 1.210 1.00 93.69 159 LEU A C 1
ATOM 1296 O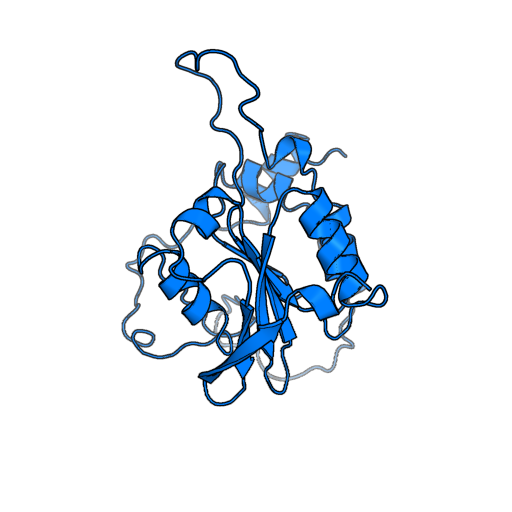 O . LEU A 1 159 ? -3.858 8.967 1.165 1.00 93.69 159 LEU A O 1
ATOM 1300 N N . MET A 1 160 ? -1.894 8.297 2.013 1.00 92.69 160 MET A N 1
ATOM 1301 C CA . MET A 1 160 ? -2.472 7.206 2.803 1.00 92.69 160 MET A CA 1
ATOM 1302 C C . MET A 1 160 ? -3.427 7.708 3.893 1.00 92.69 160 MET A C 1
ATOM 1304 O O . MET A 1 160 ? -4.515 7.144 4.069 1.00 92.69 160 MET A O 1
ATOM 1308 N N . LYS A 1 161 ? -3.106 8.827 4.555 1.00 91.75 161 LYS A N 1
ATOM 1309 C CA . LYS A 1 161 ? -4.028 9.512 5.478 1.00 91.75 161 LYS A CA 1
ATOM 1310 C C . LYS A 1 161 ? -5.325 9.920 4.782 1.00 91.75 161 LYS A C 1
ATOM 1312 O O . LYS A 1 161 ? -6.403 9.706 5.338 1.00 91.75 161 LYS A O 1
ATOM 1317 N N . SER A 1 162 ? -5.254 10.434 3.550 1.00 92.19 162 SER A N 1
ATOM 1318 C CA . SER A 1 162 ? -6.445 10.797 2.765 1.00 92.19 162 SER A CA 1
ATOM 1319 C C . SER A 1 162 ? -7.358 9.597 2.467 1.00 92.19 162 SER A C 1
ATOM 1321 O O . SER A 1 162 ? -8.568 9.764 2.312 1.00 92.19 162 SER A O 1
ATOM 1323 N N . LYS A 1 163 ? -6.806 8.374 2.445 1.00 90.31 163 LYS A N 1
ATOM 1324 C CA . LYS A 1 163 ? -7.552 7.109 2.291 1.00 90.31 163 LYS A CA 1
ATOM 1325 C C . LYS A 1 163 ? -8.010 6.507 3.627 1.00 90.31 163 LYS A C 1
ATOM 1327 O O . LYS A 1 163 ? -8.584 5.418 3.672 1.00 90.31 163 LYS A O 1
ATOM 1332 N N . GLY A 1 164 ? -7.808 7.227 4.730 1.00 88.31 164 GLY A N 1
ATOM 1333 C CA . GLY A 1 164 ? -8.231 6.824 6.069 1.00 88.31 164 GLY A CA 1
ATOM 1334 C C . GLY A 1 164 ? -7.310 5.808 6.741 1.00 88.31 164 GLY A C 1
ATOM 1335 O O . GLY A 1 164 ? -7.770 5.093 7.629 1.00 88.31 164 GLY A O 1
ATOM 1336 N N . TYR A 1 165 ? -6.048 5.724 6.315 1.00 90.06 165 TYR A N 1
ATOM 1337 C CA . TYR A 1 165 ? -5.026 4.945 7.008 1.00 90.06 165 TYR A CA 1
ATOM 1338 C C . TYR A 1 165 ? -4.257 5.800 8.012 1.00 90.06 165 TYR A C 1
ATOM 1340 O O . TYR A 1 165 ? -4.110 7.015 7.873 1.00 90.06 165 TYR A O 1
ATOM 1348 N N . ILE A 1 166 ? -3.734 5.132 9.028 1.00 87.75 166 ILE A N 1
ATOM 1349 C CA . ILE A 1 166 ? -2.852 5.690 10.040 1.00 87.75 166 ILE A CA 1
ATOM 1350 C C . ILE A 1 166 ? -1.439 5.243 9.699 1.00 87.75 166 ILE A C 1
ATOM 1352 O O . ILE A 1 166 ? -1.196 4.051 9.536 1.00 87.75 166 ILE A O 1
ATOM 1356 N N . HIS A 1 167 ? -0.505 6.188 9.634 1.00 89.12 167 HIS A N 1
ATOM 1357 C CA . HIS A 1 167 ? 0.920 5.869 9.651 1.00 89.12 167 HIS A CA 1
ATOM 1358 C C . HIS A 1 167 ? 1.271 5.255 11.019 1.00 89.12 167 HIS A C 1
ATOM 1360 O O . HIS A 1 167 ? 1.187 5.948 12.038 1.00 89.12 167 HIS A O 1
ATOM 1366 N N . TYR A 1 168 ? 1.564 3.952 11.028 1.00 85.19 168 TYR A N 1
ATOM 1367 C CA . TYR A 1 168 ? 1.787 3.132 12.220 1.00 85.19 168 TYR A CA 1
ATOM 1368 C C . TYR A 1 168 ? 3.228 3.224 12.711 1.00 85.19 168 TYR A C 1
ATOM 1370 O O . TYR A 1 168 ? 3.457 3.576 13.867 1.00 85.19 168 TYR A O 1
ATOM 1378 N N . MET A 1 169 ? 4.176 2.902 11.831 1.00 84.19 169 MET A N 1
ATOM 1379 C CA . MET A 1 169 ? 5.602 2.834 12.140 1.00 84.19 169 MET A CA 1
ATOM 1380 C C . MET A 1 169 ? 6.458 2.965 10.886 1.00 84.19 169 MET A C 1
ATOM 1382 O O . MET A 1 169 ? 5.964 2.769 9.774 1.00 84.19 169 MET A O 1
ATOM 1386 N N . GLU A 1 170 ? 7.748 3.206 11.105 1.00 88.56 170 GLU A N 1
ATOM 1387 C CA . GLU A 1 170 ? 8.778 3.131 10.069 1.00 88.56 170 GLU A CA 1
ATOM 1388 C C . GLU A 1 170 ? 9.679 1.915 10.327 1.00 88.56 170 GLU A C 1
ATOM 1390 O O . GLU A 1 170 ? 10.115 1.675 11.461 1.00 88.56 170 GLU A O 1
ATOM 1395 N N . LEU A 1 171 ? 9.968 1.163 9.269 1.00 84.12 171 LEU A N 1
ATOM 1396 C CA . LEU A 1 171 ? 10.993 0.128 9.244 1.00 84.12 171 LEU A CA 1
ATOM 1397 C C . LEU A 1 171 ? 12.177 0.667 8.455 1.00 84.12 171 LEU A C 1
ATOM 1399 O O . LEU A 1 171 ? 12.045 0.926 7.267 1.00 84.12 171 LEU A O 1
ATOM 1403 N N . ASN A 1 172 ? 13.324 0.842 9.109 1.00 84.44 172 ASN A N 1
ATOM 1404 C CA . ASN A 1 172 ? 14.516 1.397 8.472 1.00 84.44 172 ASN A CA 1
ATOM 1405 C C . ASN A 1 172 ? 15.635 0.353 8.463 1.00 84.44 172 ASN A C 1
ATOM 1407 O O . ASN A 1 172 ? 16.309 0.129 9.476 1.00 84.44 172 ASN A O 1
ATOM 1411 N N . ARG A 1 173 ? 15.827 -0.277 7.304 1.00 79.44 173 ARG A N 1
ATOM 1412 C CA . ARG A 1 173 ? 16.856 -1.284 7.037 1.00 79.44 173 ARG A CA 1
ATOM 1413 C C . ARG A 1 173 ? 17.915 -0.740 6.071 1.00 79.44 173 ARG A C 1
ATOM 1415 O O . ARG A 1 173 ? 17.728 0.332 5.506 1.00 79.44 173 ARG A O 1
ATOM 1422 N N . PRO A 1 174 ? 19.060 -1.425 5.885 1.00 70.94 174 PRO A N 1
ATOM 1423 C CA . PRO A 1 174 ? 20.122 -0.939 5.002 1.00 70.94 174 PRO A CA 1
ATOM 1424 C C . PRO A 1 174 ? 19.705 -0.775 3.533 1.00 70.94 174 PRO A C 1
ATOM 1426 O O . PRO A 1 174 ? 20.334 0.007 2.824 1.00 70.94 174 PRO A O 1
ATOM 1429 N N . TYR A 1 175 ? 18.682 -1.511 3.087 1.00 71.62 175 TYR A N 1
ATOM 1430 C CA . TYR A 1 175 ? 18.238 -1.545 1.689 1.00 71.62 175 TYR A CA 1
ATOM 1431 C C . TYR A 1 175 ? 16.726 -1.414 1.510 1.00 71.62 175 TYR A C 1
ATOM 1433 O O . TYR A 1 175 ? 16.284 -1.342 0.376 1.00 71.62 175 TYR A O 1
ATOM 1441 N N . SER A 1 176 ? 15.959 -1.382 2.601 1.00 72.12 176 SER A N 1
ATOM 1442 C CA . SER A 1 176 ? 14.507 -1.229 2.572 1.00 72.12 176 SER A CA 1
ATOM 1443 C C . SER A 1 176 ? 14.087 -0.213 3.626 1.00 72.12 176 SER A C 1
ATOM 1445 O O . SER A 1 176 ? 14.510 -0.261 4.788 1.00 72.12 176 SER A O 1
ATOM 1447 N N . ASN A 1 177 ? 13.289 0.762 3.209 1.00 86.38 177 ASN A N 1
ATOM 1448 C CA . ASN A 1 177 ? 12.680 1.701 4.133 1.00 86.38 177 ASN A CA 1
ATOM 1449 C C . ASN A 1 177 ? 11.184 1.722 3.886 1.00 86.38 177 ASN A C 1
ATOM 1451 O O . ASN A 1 177 ? 10.701 2.352 2.942 1.00 86.38 177 ASN A O 1
ATOM 1455 N N . ASP A 1 178 ? 10.463 1.050 4.770 1.00 88.00 178 ASP A N 1
ATOM 1456 C CA . ASP A 1 178 ? 9.028 0.885 4.663 1.00 88.00 178 ASP A CA 1
ATOM 1457 C C . ASP A 1 178 ? 8.300 1.788 5.651 1.00 88.00 178 ASP A C 1
ATOM 1459 O O . ASP A 1 178 ? 8.660 1.916 6.827 1.00 88.00 178 ASP A O 1
ATOM 1463 N N . LEU A 1 179 ? 7.194 2.356 5.184 1.00 90.81 179 LEU A N 1
ATOM 1464 C CA . LEU A 1 179 ? 6.156 2.881 6.052 1.00 90.81 179 LEU A CA 1
ATOM 1465 C C . LEU A 1 179 ? 5.061 1.844 6.214 1.00 90.81 179 LEU A C 1
AT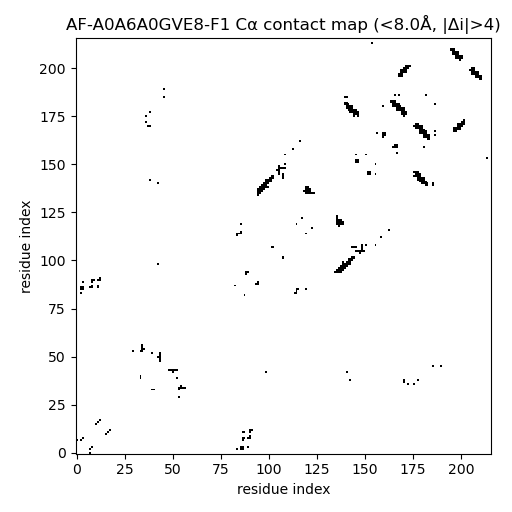OM 1467 O O . LEU A 1 179 ? 4.495 1.352 5.237 1.00 90.81 179 LEU A O 1
ATOM 1471 N N . ILE A 1 180 ? 4.705 1.581 7.465 1.00 89.25 180 ILE A N 1
ATOM 1472 C CA . ILE A 1 180 ? 3.583 0.713 7.784 1.00 89.25 180 ILE A CA 1
ATOM 1473 C C . ILE A 1 180 ? 2.339 1.570 7.976 1.00 89.25 180 ILE A C 1
ATOM 1475 O O . ILE A 1 180 ? 2.310 2.484 8.806 1.00 89.25 180 ILE A O 1
ATOM 1479 N N . PHE A 1 181 ? 1.284 1.252 7.235 1.00 90.62 181 PHE A N 1
ATOM 1480 C CA . PHE A 1 181 ? -0.014 1.908 7.309 1.00 90.62 181 PHE A CA 1
ATOM 1481 C C . PHE A 1 181 ? -1.080 0.931 7.777 1.00 90.62 181 PHE A C 1
ATOM 1483 O O . PHE A 1 181 ? -1.169 -0.184 7.277 1.00 90.62 181 PHE A O 1
ATOM 1490 N N . VAL A 1 182 ? -1.932 1.356 8.706 1.00 87.50 182 VAL A N 1
ATOM 1491 C CA . VAL A 1 182 ? -2.986 0.504 9.278 1.00 87.50 182 VAL A CA 1
ATOM 1492 C C . VAL A 1 182 ? -4.327 1.223 9.300 1.00 87.50 182 VAL A C 1
ATOM 1494 O O . VAL A 1 182 ? -4.388 2.445 9.447 1.00 87.50 182 VAL A O 1
ATOM 1497 N N . LYS A 1 183 ? -5.425 0.476 9.185 1.00 85.31 183 LYS A N 1
ATOM 1498 C CA . LYS A 1 183 ? -6.762 1.006 9.479 1.00 85.31 183 LYS A CA 1
ATOM 1499 C C . LYS A 1 183 ? -6.956 1.216 10.987 1.00 85.31 183 LYS A C 1
ATOM 1501 O O . LYS A 1 183 ? -6.304 0.569 11.809 1.00 85.31 183 LYS A O 1
ATOM 1506 N N . GLN A 1 184 ? -7.871 2.117 11.353 1.00 81.56 184 GLN A N 1
ATOM 1507 C CA . GLN A 1 184 ? -8.142 2.490 12.750 1.00 81.56 184 GLN A CA 1
ATOM 1508 C C . GLN A 1 184 ? -8.502 1.276 13.617 1.00 81.56 184 GLN A C 1
ATOM 1510 O O . GLN A 1 184 ? -8.009 1.158 14.732 1.00 81.56 184 GLN A O 1
ATOM 1515 N N . GLU A 1 185 ? -9.291 0.341 13.093 1.00 78.12 185 GLU A N 1
ATOM 1516 C CA . GLU A 1 185 ? -9.694 -0.873 13.803 1.00 78.12 185 GLU A CA 1
ATOM 1517 C C . GLU A 1 185 ? -8.524 -1.813 14.126 1.00 78.12 185 GLU A C 1
ATOM 1519 O O . GLU A 1 185 ? -8.577 -2.542 15.114 1.00 78.12 185 GLU A O 1
ATOM 1524 N N . VAL A 1 186 ? -7.457 -1.800 13.324 1.00 77.44 186 VAL A N 1
ATOM 1525 C CA . VAL A 1 186 ? -6.236 -2.558 13.622 1.00 77.44 186 VAL A CA 1
ATOM 1526 C C . VAL A 1 186 ? -5.389 -1.788 14.633 1.00 77.44 186 VAL A C 1
ATOM 1528 O O . VAL A 1 186 ? -4.907 -2.367 15.606 1.00 77.44 186 VAL A O 1
ATOM 1531 N N . TRP A 1 187 ? -5.286 -0.465 14.465 1.00 73.44 187 TRP A N 1
ATOM 1532 C CA . TRP A 1 187 ? -4.585 0.415 15.402 1.00 73.44 187 TRP A CA 1
ATOM 1533 C C . TRP A 1 187 ? -5.143 0.334 16.828 1.00 73.44 187 TRP A C 1
ATOM 1535 O O . TRP A 1 187 ? -4.367 0.269 17.780 1.00 73.44 187 TRP A O 1
ATOM 1545 N N . ASP A 1 188 ? -6.467 0.334 16.996 1.00 74.75 188 ASP A N 1
ATOM 1546 C CA . ASP A 1 188 ? -7.121 0.324 18.314 1.00 74.75 188 ASP A CA 1
ATOM 1547 C C . ASP A 1 188 ? -6.803 -0.937 19.125 1.00 74.75 188 ASP A C 1
ATOM 1549 O O . ASP A 1 188 ? -6.853 -0.917 20.355 1.00 74.75 188 ASP A O 1
ATOM 1553 N N . ASN A 1 189 ? -6.420 -2.014 18.440 1.00 67.31 189 ASN A N 1
ATOM 1554 C CA . ASN A 1 189 ? -5.993 -3.265 19.052 1.00 67.31 189 ASN A CA 1
ATOM 1555 C C . ASN A 1 189 ? -4.476 -3.319 19.325 1.00 67.31 189 ASN A C 1
ATOM 1557 O O . ASN A 1 189 ? -3.994 -4.283 19.923 1.00 67.31 189 ASN A O 1
ATOM 1561 N N . SER A 1 190 ? -3.715 -2.290 18.936 1.00 65.19 190 SER A N 1
ATOM 1562 C CA . SER A 1 190 ? -2.279 -2.192 19.209 1.00 65.19 190 SER A CA 1
ATOM 1563 C C . SER A 1 190 ? -1.996 -1.649 20.619 1.00 65.19 190 SER A C 1
ATOM 1565 O O . SER A 1 190 ? -2.749 -0.853 21.180 1.00 65.19 190 SER A O 1
ATOM 1567 N N . LYS A 1 191 ? -0.858 -2.036 21.210 1.00 63.06 191 LYS A N 1
ATOM 1568 C CA . LYS A 1 191 ? -0.411 -1.539 22.531 1.00 63.06 191 LYS A CA 1
ATOM 1569 C C . LYS A 1 191 ? 0.268 -0.157 22.465 1.00 63.06 191 LYS A C 1
ATOM 1571 O O . LYS A 1 191 ? 0.803 0.314 23.472 1.00 63.06 191 LYS A O 1
ATOM 1576 N N . VAL A 1 192 ? 0.283 0.493 21.299 1.00 61.81 192 VAL A N 1
ATOM 1577 C CA . VAL A 1 192 ? 1.065 1.712 21.046 1.00 61.81 192 VAL A CA 1
ATOM 1578 C C . VAL A 1 192 ? 0.332 2.960 21.551 1.00 61.81 192 VAL A C 1
ATOM 1580 O O . VAL A 1 192 ? -0.826 3.224 21.226 1.00 61.81 192 VAL A O 1
ATOM 1583 N N . ARG A 1 193 ? 1.012 3.783 22.362 1.00 60.69 193 ARG A N 1
ATOM 1584 C CA . ARG A 1 193 ? 0.441 5.037 22.883 1.00 60.69 193 ARG A CA 1
ATOM 1585 C C . ARG A 1 193 ? 0.411 6.106 21.783 1.00 60.69 193 ARG A C 1
ATOM 1587 O O . ARG A 1 193 ? 1.446 6.421 21.213 1.00 60.69 193 ARG A O 1
ATOM 1594 N N . LYS A 1 194 ? -0.742 6.769 21.596 1.00 59.34 194 LYS A N 1
ATOM 1595 C CA . LYS A 1 194 ? -1.061 7.791 20.559 1.00 59.34 194 LYS A CA 1
ATOM 1596 C C . LYS A 1 194 ? -0.036 8.922 20.294 1.00 59.34 194 LYS A C 1
ATOM 1598 O O . LYS A 1 194 ? -0.225 9.673 19.338 1.00 59.34 194 LYS A O 1
ATOM 1603 N N . ARG A 1 195 ? 0.985 9.108 21.139 1.00 60.34 195 ARG A N 1
ATOM 1604 C CA . ARG A 1 195 ? 1.933 10.240 21.092 1.00 60.34 195 ARG A CA 1
ATOM 1605 C C . ARG A 1 195 ? 3.298 9.907 20.485 1.00 60.34 195 ARG A C 1
ATOM 1607 O O . ARG A 1 195 ? 4.004 10.835 20.104 1.00 60.34 195 ARG A O 1
ATOM 1614 N N . ALA A 1 196 ? 3.663 8.632 20.410 1.00 64.44 196 ALA A N 1
ATOM 1615 C CA . ALA A 1 196 ? 4.973 8.197 19.946 1.00 64.44 196 ALA A CA 1
ATOM 1616 C C . ALA A 1 196 ? 4.806 7.264 18.744 1.00 64.44 196 ALA A C 1
ATOM 1618 O O . ALA A 1 196 ? 4.019 6.321 18.817 1.00 64.44 196 ALA A O 1
ATOM 1619 N N . LEU A 1 197 ? 5.523 7.547 17.655 1.00 71.75 197 LEU A N 1
ATOM 1620 C CA . LEU A 1 197 ? 5.621 6.646 16.509 1.00 71.75 197 LEU A CA 1
ATOM 1621 C C . LEU A 1 197 ? 6.856 5.758 16.696 1.00 71.75 197 LEU A C 1
ATOM 1623 O O . LEU A 1 197 ? 7.951 6.309 16.857 1.00 71.75 197 LEU A O 1
ATOM 1627 N N . PRO A 1 198 ? 6.700 4.425 16.739 1.00 80.19 198 PRO A N 1
ATOM 1628 C CA . PRO A 1 198 ? 7.832 3.524 16.816 1.00 80.19 198 PRO A CA 1
ATOM 1629 C C . PRO A 1 198 ? 8.599 3.497 15.494 1.00 80.19 198 PRO A C 1
ATOM 1631 O O . PRO A 1 198 ? 8.017 3.584 14.412 1.00 80.19 198 PRO A O 1
ATOM 1634 N N . ILE A 1 199 ? 9.910 3.334 15.608 1.00 80.56 199 ILE A N 1
ATOM 1635 C CA . ILE A 1 199 ? 10.818 3.028 14.508 1.00 80.56 199 ILE A CA 1
ATOM 1636 C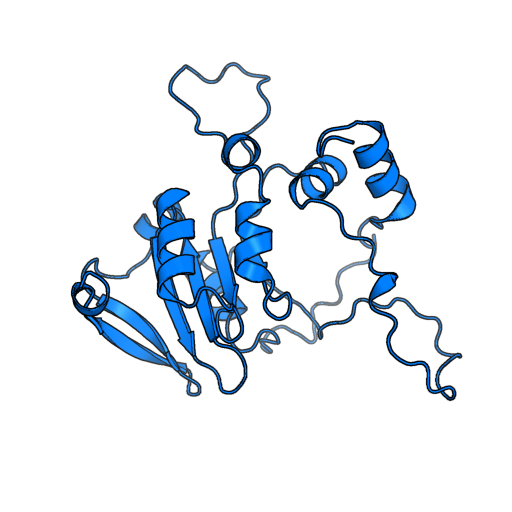 C . ILE A 1 199 ? 11.587 1.780 14.891 1.00 80.56 199 ILE A C 1
ATOM 1638 O O . ILE A 1 199 ? 12.148 1.719 15.989 1.00 80.56 199 ILE A O 1
ATOM 1642 N N . ILE A 1 200 ? 11.629 0.814 13.982 1.00 80.38 200 ILE A N 1
ATOM 1643 C CA . ILE A 1 200 ? 12.451 -0.384 14.130 1.00 80.38 200 ILE A CA 1
ATOM 1644 C C . ILE A 1 200 ? 13.666 -0.230 13.221 1.00 80.38 200 ILE A C 1
ATOM 1646 O O . ILE A 1 200 ? 13.533 -0.008 12.017 1.00 80.38 200 ILE A O 1
ATOM 1650 N N . ASP A 1 201 ? 14.848 -0.323 13.823 1.00 78.38 201 ASP A N 1
ATOM 1651 C CA . ASP A 1 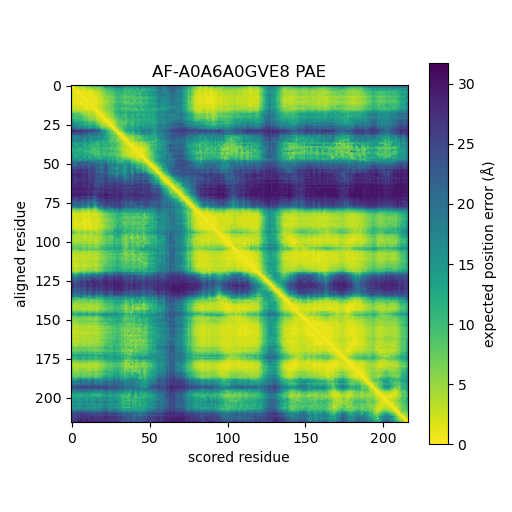201 ? 16.122 -0.216 13.118 1.00 78.38 201 ASP A CA 1
ATOM 1652 C C . ASP A 1 201 ? 16.698 -1.580 12.709 1.00 78.38 201 ASP A C 1
ATOM 1654 O O . ASP A 1 201 ? 16.159 -2.643 13.033 1.00 78.38 201 ASP A O 1
ATOM 1658 N N . ILE A 1 202 ? 17.857 -1.536 12.044 1.00 76.44 202 ILE A N 1
ATOM 1659 C CA . ILE A 1 202 ? 18.616 -2.698 11.561 1.00 76.44 202 ILE A CA 1
ATOM 1660 C C . ILE A 1 202 ? 18.892 -3.759 12.641 1.00 76.44 202 ILE A C 1
ATOM 1662 O O . ILE A 1 202 ? 19.019 -4.935 12.313 1.00 76.44 202 ILE A O 1
ATOM 1666 N N . ASN A 1 203 ? 18.942 -3.370 13.918 1.00 77.75 203 ASN A N 1
ATOM 1667 C CA . ASN A 1 203 ? 19.235 -4.248 15.051 1.00 77.75 203 ASN A CA 1
ATOM 1668 C C . ASN A 1 203 ? 17.963 -4.772 15.739 1.00 77.75 203 ASN A C 1
ATOM 1670 O O . ASN A 1 203 ? 18.053 -5.365 16.813 1.00 77.75 203 ASN A O 1
ATOM 1674 N N . ASN A 1 204 ? 16.781 -4.550 15.152 1.00 70.50 204 ASN A N 1
ATOM 1675 C CA . ASN A 1 204 ? 15.475 -4.775 15.783 1.00 70.50 204 ASN A CA 1
ATOM 1676 C C . ASN A 1 204 ? 15.296 -3.969 17.078 1.00 70.50 204 ASN A C 1
ATOM 1678 O O . ASN A 1 204 ? 14.550 -4.374 17.972 1.00 70.50 204 ASN A O 1
ATOM 1682 N N . THR A 1 205 ? 15.982 -2.832 17.198 1.00 78.12 205 THR A N 1
ATOM 1683 C CA . THR A 1 205 ? 15.818 -1.943 18.344 1.00 78.12 205 THR A CA 1
ATOM 1684 C C . THR A 1 205 ? 14.678 -0.982 18.055 1.00 78.12 205 THR A C 1
ATOM 1686 O O . THR A 1 205 ? 14.641 -0.330 17.012 1.00 78.12 205 THR A O 1
ATOM 1689 N N . MET A 1 206 ? 13.733 -0.898 18.991 1.00 77.94 206 MET A N 1
ATOM 1690 C CA . MET A 1 206 ? 12.595 0.004 18.877 1.00 77.94 206 MET A C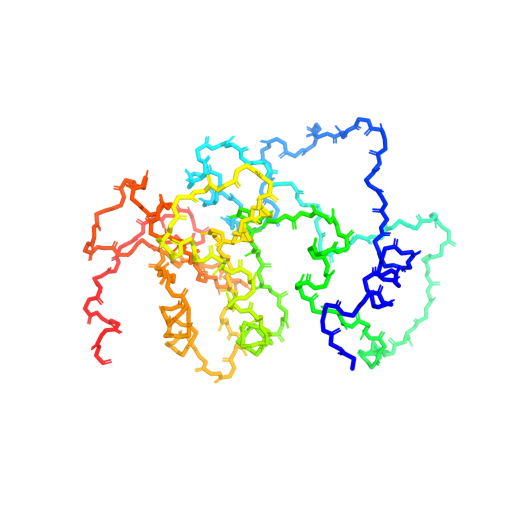A 1
ATOM 1691 C C . MET A 1 206 ? 12.935 1.363 19.491 1.00 77.94 206 MET A C 1
ATOM 1693 O O . MET A 1 206 ? 13.197 1.476 20.691 1.00 77.94 206 MET A O 1
ATOM 1697 N N . SER A 1 207 ? 12.910 2.398 18.660 1.00 80.19 207 SER A N 1
ATOM 1698 C CA . SER A 1 207 ? 13.031 3.800 19.061 1.00 80.19 207 SER A CA 1
ATOM 1699 C C . SER A 1 207 ? 11.717 4.540 18.810 1.00 80.19 207 SER A C 1
ATOM 1701 O O . SER A 1 207 ? 10.800 3.997 18.199 1.00 80.19 207 SER A O 1
ATOM 1703 N N . TRP A 1 208 ? 11.582 5.759 19.334 1.00 78.06 208 TRP A N 1
ATOM 1704 C CA . TRP A 1 208 ? 10.320 6.497 19.312 1.00 78.06 208 TRP A CA 1
ATOM 1705 C C . TRP A 1 208 ? 10.537 7.926 18.832 1.00 78.06 208 TRP A C 1
ATOM 1707 O O . TRP A 1 208 ? 11.388 8.632 19.375 1.00 78.06 208 TRP A O 1
ATOM 1717 N N . ILE A 1 209 ? 9.724 8.381 17.878 1.00 70.12 209 ILE A N 1
ATOM 1718 C CA . ILE A 1 209 ? 9.716 9.777 17.429 1.00 70.12 209 ILE A CA 1
ATOM 1719 C C . ILE A 1 209 ? 8.427 10.475 17.868 1.00 70.12 209 ILE A C 1
ATOM 1721 O O . ILE A 1 209 ? 7.326 9.914 17.818 1.00 70.12 209 ILE A O 1
ATOM 1725 N N . ALA A 1 210 ? 8.575 11.724 18.319 1.00 63.00 210 ALA A N 1
ATOM 1726 C CA . ALA A 1 210 ? 7.459 12.595 18.652 1.00 63.00 210 ALA A CA 1
ATOM 1727 C C . ALA A 1 210 ? 6.695 12.997 17.383 1.00 63.00 210 ALA A C 1
ATOM 1729 O O . ALA A 1 210 ? 7.267 13.516 16.424 1.00 63.00 210 ALA A O 1
ATOM 1730 N N . ARG A 1 211 ? 5.375 12.793 17.403 1.00 55.22 211 ARG A N 1
ATOM 1731 C CA . ARG A 1 211 ? 4.484 13.025 16.254 1.00 55.22 211 ARG A CA 1
ATOM 1732 C C . ARG A 1 211 ? 4.499 14.471 15.725 1.00 55.22 211 ARG A C 1
ATOM 1734 O O . ARG A 1 211 ? 4.232 14.680 14.549 1.00 55.22 211 ARG A O 1
ATOM 1741 N N . SER A 1 212 ? 4.865 15.443 16.566 1.00 53.69 212 SER A N 1
ATOM 1742 C CA . SER A 1 212 ? 4.974 16.871 16.225 1.00 53.69 212 SER A CA 1
ATOM 1743 C C . SER A 1 212 ? 6.003 17.186 15.137 1.00 53.69 212 SER A C 1
ATOM 1745 O O . SER A 1 212 ? 5.922 18.243 14.529 1.00 53.69 212 SER A O 1
ATOM 1747 N N . ASN A 1 213 ? 6.951 16.282 14.871 1.00 47.41 213 ASN A N 1
ATOM 1748 C CA . ASN A 1 213 ? 7.996 16.484 13.861 1.00 47.41 213 ASN A CA 1
ATOM 1749 C C . ASN A 1 213 ? 7.519 16.210 12.421 1.00 47.41 213 ASN A C 1
ATOM 1751 O O . ASN A 1 213 ? 8.308 16.327 11.491 1.00 47.41 213 ASN A O 1
ATOM 1755 N N . PHE A 1 214 ? 6.257 15.809 12.241 1.00 46.56 214 PHE A N 1
ATOM 1756 C CA . PHE A 1 214 ? 5.655 15.491 10.941 1.00 46.56 214 PHE A CA 1
ATOM 1757 C C . PHE A 1 214 ? 4.475 16.403 10.573 1.00 46.56 214 PHE A C 1
ATOM 1759 O O . PHE A 1 214 ? 3.901 16.240 9.502 1.00 46.56 214 PHE A O 1
ATOM 1766 N N . GLU A 1 215 ? 4.073 17.311 11.468 1.00 40.97 215 GLU A N 1
ATOM 1767 C CA . GLU A 1 215 ? 2.963 18.258 11.260 1.00 40.97 215 GLU A CA 1
ATOM 1768 C C . GLU A 1 215 ? 3.457 19.700 11.016 1.00 40.97 215 GLU A C 1
ATOM 1770 O O . GLU A 1 215 ? 2.653 20.630 11.040 1.00 40.97 215 GLU A O 1
ATOM 1775 N N . SER A 1 216 ? 4.767 19.886 10.802 1.00 32.50 216 SER A N 1
ATOM 1776 C CA . SER A 1 216 ? 5.409 21.171 10.476 1.00 32.50 216 SER A CA 1
ATOM 1777 C C . SER A 1 216 ? 5.601 21.368 8.980 1.00 32.50 216 SER A C 1
ATOM 1779 O O . SER A 1 216 ? 6.167 20.430 8.372 1.00 32.50 216 SER A O 1
#

Radius of gyration: 19.4 Å; Cα contacts (8 Å, |Δi|>4): 249; chains: 1; bounding box: 53×52×46 Å

Mean predicted aligned error: 12.68 Å

Organism: Hyalella azteca (NCBI:txid294128)

Solvent-accessible surface area (backbone atoms only — not comparable to full-atom values): 13703 Å² total; per-residue (Å²): 134,62,64,82,35,67,68,54,27,50,46,38,49,74,75,68,55,75,82,78,75,90,62,82,79,84,61,82,87,48,85,87,59,78,72,59,84,56,57,53,59,55,50,27,62,72,53,69,64,74,56,84,85,83,64,83,69,101,66,96,72,95,70,78,96,80,82,86,79,88,77,97,68,79,84,66,72,90,72,71,86,82,76,57,69,68,24,51,32,60,43,71,72,48,45,71,38,70,68,44,79,42,80,60,88,47,41,42,64,60,54,62,68,67,51,61,54,76,68,40,46,41,69,85,74,84,70,83,87,58,95,87,65,80,71,52,24,38,71,42,30,35,38,34,50,40,83,60,32,88,75,36,61,68,51,51,52,52,54,42,42,77,74,61,32,39,85,55,36,40,40,47,43,99,87,50,38,30,42,31,33,28,27,63,80,57,53,73,74,46,95,72,59,96,62,50,36,46,32,37,40,79,82,72,49,77,45,75,43,63,57,74,80,75,79,115

Sequence (216 aa):
MNEDDPRLIEYIRQHVIVPPSTEPYNLYYGVNHDPSDGQSKVIDELLNHKVVFRNENIRGDIFHSHEYYYIGYPWDLSIAKCFPLYSFLLALGTTTVDFLSLDVESSEYKVLQSIPWDKLDIKVKNTSAVFGQTLPFRLTTLSVEYNLIPEGKPALIDLMKSKGYIHYMELNRPYSNDLIFVKQEVWDNSKVRKRALPIIDINNTMSWIARSNFES

InterPro domains:
  IPR006342 Methyltransferase FkbM [PF05050] (72-165)
  IPR053202 EGF Receptor Signaling Regulator [PTHR34009] (71-187)

Foldseek 3Di:
DDLPPPVLLVCCLVPPDDDDDPDPPPCPPPPPDDPPLCPQVVLCVLVVNPDDDDDDDDDDDDDDPPDDDDDDDDPPPVPDDDHQPSSVCVSVVHQEDAEEEDDDQQCQLVSLVPHPLCQQAPDPPDDDDDPPDDDGRDYFKYKYFFPRHPVGDLSSCVSLVVSQWDFAAWEEEPPTIITMTGHPVSVVPDPDDPQWRWYQYSVRDTDTDGPVVSVD

pLDDT: mean 70.1, std 18.98, range [27.64, 94.81]

Secondary structure (DSSP, 8-state):
--TT-HHHHHHHHHHT--PPPSSPP-GGG-TT---STTHHHHHHHHTTT-S-----SS------S---S-------GGG-----HHHHHHHHT--EEEEEEE--TT-HHHHHHHS-HHHHS----SS---TT--PPPEEEEEEEE-SS-TTHHHHHHHHHHHTT-EEEEEEE-SS-EEEEEE-HHHHTTS---TTEEEEE-TTS-EEEEEGGGG--